Protein AF-A0A060ZE41-F1 (afdb_monomer_lite)

Sequence (266 aa):
MVSPLKRKMNIYQLGGGNVTTILSLLSDQKNERCGKKLEEIIAMYPENPQRNDLDQTELINFIFSQIALACVLPGSSKLVALTKLQDLSMRFYREGSRSASAFFLLSILFWPEDPNDNRWKEASSAKYEKVLISAIDDLQRLCMLKTKPRKGRIVTHFFFGKARGLYKIVHRSAIEKHIKGTLTERRLKWRGGEVWTTPEVVRMLKRVEGWTENGQLFVRGTTKGSKIRVIPLYSPSLPNANENVTFYLGFSFDGVVAFDIQVLEE

Secondary structure (DSSP, 8-state):
---HHHHHHHHHHTT-SSHHHHHHHTTSS-HHHHHHHHHHHHHTS-SS--TTTS-HHHHHHHHHHHHHHHHH-TT-TTPPPHHHHHHHHHHHHHTT---HHHHHHHHHHSS-S-TT-TTS-HHHHHHHHHHHHHHHHHHHHHHHT-SS--SS---EEEEEBSSSGGGGEEEHHHHHTT--S-HHHHHHHHHHTHHHH-HHHHHHBPEEEEEEETTEEEEE-SSTT-EEEEEESSGGGS-SS--EEEEEEEEETTEEEEEEEEE---

pLDDT: mean 87.88, std 11.3, range [45.44, 97.81]

Foldseek 3Di:
DQDPVSLLVVLVVLQLNALVSLLVLLLDPPLVVSLVSLLVSLVSADLQDDQPRDDPRRLLSNLSSLLSNCQRPVPDPSHDWLVSNQVNLVCCVVVVPLDLSSLLSLQVSLPDLDLPPPVCPQVVQVVSLVSNQVSQVSLQVVQVPPPDNPPDAFDFQWWQWNDDTSLRTHGPSVLLVQQDDDPVNSVVCVVVVVSVVRPVSVNTFDKAKWWDDPLWIWGDGNHPPDTHTAAESDSVPHDPDTFIWIFIWTGGSNHIYTHPIDGDDD

Organism: Oncorhynchus mykiss (NCBI:txid8022)

Radius of gyration: 18.66 Å; chains: 1; bounding box: 48×42×55 Å

Structure (mmCIF, N/CA/C/O backbone):
data_AF-A0A060ZE41-F1
#
_entry.id   AF-A0A060ZE41-F1
#
loop_
_atom_site.group_PDB
_atom_site.id
_atom_site.type_symbol
_atom_site.label_atom_id
_atom_site.label_alt_id
_atom_site.label_comp_id
_atom_site.label_asym_id
_atom_site.label_entity_id
_atom_site.label_seq_id
_atom_site.pdbx_PDB_ins_code
_atom_site.Cartn_x
_atom_site.Cartn_y
_atom_site.Cartn_z
_atom_site.occupancy
_atom_site.B_iso_or_equiv
_atom_site.auth_seq_id
_atom_site.auth_comp_id
_atom_site.auth_asym_id
_atom_site.auth_atom_id
_atom_site.pdbx_PDB_model_num
ATOM 1 N N . MET A 1 1 ? 19.637 -5.095 -29.449 1.00 54.22 1 MET A N 1
ATOM 2 C CA . MET A 1 1 ? 19.338 -4.516 -28.119 1.00 54.22 1 MET A CA 1
ATOM 3 C C . MET A 1 1 ? 18.799 -3.104 -28.305 1.00 54.22 1 MET A C 1
ATOM 5 O O . MET A 1 1 ? 19.352 -2.361 -29.105 1.00 54.22 1 MET A O 1
ATOM 9 N N . VAL A 1 2 ? 17.700 -2.745 -27.638 1.00 66.06 2 VAL A N 1
ATOM 10 C CA . VAL A 1 2 ? 17.160 -1.372 -27.649 1.00 66.06 2 VAL A CA 1
ATOM 11 C C . VAL A 1 2 ? 18.056 -0.494 -26.765 1.00 66.06 2 VAL A C 1
ATOM 13 O O . VAL A 1 2 ? 18.434 -0.928 -25.681 1.00 66.06 2 VAL A O 1
ATOM 16 N N . SER A 1 3 ? 18.421 0.715 -27.207 1.00 82.94 3 SER A N 1
ATOM 17 C CA . SER A 1 3 ? 19.245 1.617 -26.385 1.00 82.94 3 SER A CA 1
ATOM 18 C C . SER A 1 3 ? 18.518 2.009 -25.084 1.00 82.94 3 SER A C 1
ATOM 20 O O . SER A 1 3 ? 17.286 2.102 -25.091 1.00 82.94 3 SER A O 1
ATOM 22 N N . PRO A 1 4 ? 19.229 2.296 -23.973 1.00 81.75 4 PRO A N 1
ATOM 23 C CA . PRO A 1 4 ? 18.596 2.687 -22.707 1.00 81.75 4 PRO A CA 1
ATOM 24 C C . PRO A 1 4 ? 17.631 3.875 -22.837 1.00 81.75 4 PRO A C 1
ATOM 26 O O . PRO A 1 4 ? 16.568 3.889 -22.221 1.00 81.75 4 PRO A O 1
ATOM 29 N N . LEU A 1 5 ? 17.959 4.846 -23.696 1.00 84.06 5 LEU A N 1
ATOM 30 C CA . LEU A 1 5 ? 17.091 5.989 -23.989 1.00 84.06 5 LEU A CA 1
ATOM 31 C C . LEU A 1 5 ? 15.815 5.571 -24.724 1.00 84.06 5 LEU A C 1
ATOM 33 O O . LEU A 1 5 ? 14.721 5.962 -24.324 1.00 84.06 5 LEU A O 1
ATOM 37 N N . LYS A 1 6 ? 15.933 4.725 -25.755 1.00 87.00 6 LYS A N 1
ATOM 38 C CA . LYS A 1 6 ? 14.776 4.229 -26.509 1.00 87.00 6 LYS A CA 1
ATOM 39 C C . LYS A 1 6 ? 13.872 3.351 -25.634 1.00 87.00 6 LYS A C 1
ATOM 41 O O . LYS A 1 6 ? 12.654 3.461 -25.725 1.00 87.00 6 LYS A O 1
ATOM 46 N N . ARG A 1 7 ? 14.451 2.562 -24.719 1.00 88.62 7 ARG A N 1
ATOM 47 C CA . ARG A 1 7 ? 13.712 1.829 -23.677 1.00 88.62 7 ARG A CA 1
ATOM 48 C C . ARG A 1 7 ? 12.897 2.787 -22.810 1.00 88.62 7 ARG A C 1
ATOM 50 O O . ARG A 1 7 ? 11.690 2.609 -22.688 1.00 88.62 7 ARG A O 1
ATOM 57 N N . LYS A 1 8 ? 13.545 3.811 -22.240 1.00 88.12 8 LYS A N 1
ATOM 58 C CA . LYS A 1 8 ? 12.868 4.817 -21.407 1.00 88.12 8 LYS A CA 1
ATOM 59 C C . LYS A 1 8 ? 11.717 5.465 -22.175 1.00 88.12 8 LYS A C 1
ATOM 61 O O . LYS A 1 8 ? 10.598 5.463 -21.679 1.00 88.12 8 LYS A O 1
ATOM 66 N N . MET A 1 9 ? 11.949 5.941 -23.399 1.00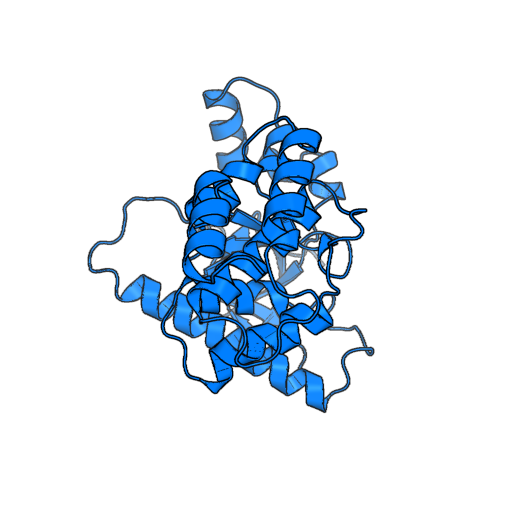 90.62 9 MET A N 1
ATOM 67 C CA . MET A 1 9 ? 10.906 6.569 -24.223 1.00 90.62 9 MET A CA 1
ATOM 68 C C . MET A 1 9 ? 9.687 5.662 -24.438 1.00 90.62 9 MET A C 1
ATOM 70 O O . MET A 1 9 ? 8.560 6.117 -24.252 1.00 90.62 9 MET A O 1
ATOM 74 N N . ASN A 1 10 ? 9.900 4.385 -24.757 1.00 92.19 10 ASN A N 1
ATOM 75 C CA . ASN A 1 10 ? 8.805 3.430 -24.934 1.00 92.19 10 ASN A CA 1
ATOM 76 C C . ASN A 1 10 ? 8.012 3.220 -23.630 1.00 92.19 10 ASN A C 1
ATOM 78 O O . ASN A 1 10 ? 6.782 3.239 -23.643 1.00 92.19 10 ASN A O 1
ATOM 82 N N . ILE A 1 11 ? 8.701 3.101 -22.489 1.00 92.56 11 ILE A N 1
ATOM 83 C CA . ILE A 1 11 ? 8.062 3.007 -21.166 1.00 92.56 11 ILE A CA 1
ATOM 84 C C . ILE A 1 11 ? 7.213 4.258 -20.882 1.00 92.56 11 ILE A C 1
ATOM 86 O O . ILE A 1 11 ? 6.077 4.144 -20.418 1.00 92.56 11 ILE A O 1
ATOM 90 N N . TYR A 1 12 ? 7.725 5.454 -21.194 1.00 92.19 12 TYR A N 1
ATOM 91 C CA . TYR A 1 12 ? 6.974 6.706 -21.053 1.00 92.19 12 TYR A CA 1
ATOM 92 C C . TYR A 1 12 ? 5.702 6.716 -21.910 1.00 92.19 12 TYR A C 1
ATOM 94 O O . TYR A 1 12 ? 4.643 7.081 -21.401 1.00 92.19 12 TYR A O 1
ATOM 102 N N . GLN A 1 13 ? 5.780 6.277 -23.170 1.00 92.00 13 GLN A N 1
ATOM 103 C CA . GLN A 1 13 ? 4.631 6.226 -24.085 1.00 92.00 13 GLN A CA 1
ATOM 104 C C . GLN A 1 13 ? 3.510 5.303 -23.589 1.00 92.00 13 GLN A C 1
ATOM 106 O O . GLN A 1 13 ? 2.333 5.591 -23.800 1.00 92.00 13 GLN A O 1
ATOM 111 N N . LEU A 1 14 ? 3.860 4.223 -22.886 1.00 92.75 14 LEU A N 1
ATOM 112 C CA . LEU A 1 14 ? 2.889 3.294 -22.303 1.00 92.75 14 LEU A CA 1
ATOM 113 C C . LEU A 1 14 ? 2.326 3.752 -20.945 1.00 92.75 14 LEU A C 1
ATOM 115 O O . LEU A 1 14 ? 1.412 3.119 -20.419 1.00 92.75 14 LEU A O 1
ATOM 119 N N . GLY A 1 15 ? 2.828 4.858 -20.385 1.00 91.38 15 GLY A N 1
ATOM 120 C CA . GLY A 1 15 ? 2.422 5.369 -19.071 1.00 91.38 15 GLY A CA 1
ATOM 121 C C . GLY A 1 15 ? 3.244 4.828 -17.896 1.00 91.38 15 GLY A C 1
ATOM 122 O O . GLY A 1 15 ? 2.909 5.104 -16.748 1.00 91.38 15 GLY A O 1
ATOM 123 N N . GLY A 1 16 ? 4.344 4.115 -18.150 1.00 92.56 16 GLY A N 1
ATOM 124 C CA . GLY A 1 16 ? 5.262 3.597 -17.126 1.00 92.56 16 GLY A CA 1
ATOM 125 C C . GLY A 1 16 ? 6.350 4.582 -16.676 1.00 92.56 16 GLY A C 1
ATOM 126 O O . GLY A 1 16 ? 7.214 4.238 -15.875 1.00 92.56 16 GLY A O 1
ATOM 127 N N . GLY A 1 17 ? 6.357 5.803 -17.218 1.00 90.38 17 GLY A N 1
ATOM 128 C CA . GLY A 1 17 ? 7.451 6.761 -17.028 1.00 90.38 17 GLY A CA 1
ATOM 129 C C . GLY A 1 17 ? 7.516 7.425 -15.649 1.00 90.38 17 GLY A C 1
ATOM 130 O O . GLY A 1 17 ? 8.557 7.964 -15.273 1.00 90.38 17 GLY A O 1
ATOM 131 N N . ASN A 1 18 ? 6.426 7.413 -14.881 1.00 93.81 18 ASN A N 1
ATOM 132 C CA . ASN A 1 18 ? 6.402 7.889 -13.501 1.00 93.81 18 ASN A CA 1
ATOM 133 C C . ASN A 1 18 ? 5.262 7.240 -12.708 1.00 93.81 18 ASN A C 1
ATOM 135 O O . ASN A 1 18 ? 4.323 6.677 -13.270 1.00 93.81 18 ASN A O 1
ATOM 139 N N . VAL A 1 19 ? 5.323 7.371 -11.384 1.00 93.38 19 VAL A N 1
ATOM 140 C CA . VAL A 1 19 ? 4.357 6.751 -10.470 1.00 93.38 19 VAL A CA 1
ATOM 141 C C . VAL A 1 19 ? 2.922 7.216 -10.725 1.00 93.38 19 VAL A C 1
ATOM 143 O O . VAL A 1 19 ? 2.012 6.395 -10.745 1.00 93.38 19 VAL A O 1
ATOM 146 N N . THR A 1 20 ? 2.700 8.507 -10.978 1.00 92.38 20 THR A N 1
ATOM 147 C CA . THR A 1 20 ? 1.353 9.047 -11.222 1.00 92.38 20 THR A CA 1
ATOM 148 C C . THR A 1 20 ? 0.707 8.417 -12.453 1.00 92.38 20 THR A C 1
ATOM 150 O O . THR A 1 20 ? -0.466 8.048 -12.405 1.00 92.38 20 THR A O 1
ATOM 153 N N . THR A 1 21 ? 1.457 8.266 -13.547 1.00 93.94 21 THR A N 1
ATOM 154 C CA . THR A 1 21 ? 0.945 7.645 -14.776 1.00 93.94 21 THR A CA 1
ATOM 155 C C . THR A 1 21 ? 0.782 6.136 -14.633 1.00 93.94 21 THR A C 1
ATOM 157 O O . THR A 1 21 ? -0.170 5.588 -15.174 1.00 93.94 21 THR A O 1
ATOM 160 N N . ILE A 1 22 ? 1.629 5.464 -13.847 1.00 95.25 22 ILE A N 1
ATOM 161 C CA . ILE A 1 22 ? 1.443 4.037 -13.540 1.00 95.25 22 ILE A CA 1
ATOM 162 C C . ILE A 1 22 ? 0.145 3.832 -12.750 1.00 95.25 22 ILE A C 1
ATOM 164 O O . ILE A 1 22 ? -0.672 2.984 -13.099 1.00 95.25 22 ILE A O 1
ATOM 168 N N . LEU A 1 23 ? -0.085 4.633 -11.706 1.00 92.31 23 LEU A N 1
ATOM 169 C CA . LEU A 1 23 ? -1.294 4.531 -10.884 1.00 92.31 23 LEU A CA 1
ATOM 170 C C . LEU A 1 23 ? -2.561 4.944 -11.649 1.00 92.31 23 LEU A C 1
ATOM 172 O O . LEU A 1 23 ? -3.640 4.420 -11.368 1.00 92.31 23 LEU A O 1
ATOM 176 N N . SER A 1 24 ? -2.464 5.832 -12.645 1.00 90.62 24 SER A N 1
ATOM 177 C CA . SER A 1 24 ? -3.624 6.181 -13.474 1.00 90.62 24 SER A CA 1
ATOM 178 C C . SER A 1 24 ? -4.098 5.009 -14.342 1.00 90.62 24 SER A C 1
ATOM 180 O O . SER A 1 24 ? -5.303 4.894 -14.574 1.00 90.62 24 SER A O 1
ATOM 182 N N . LEU A 1 25 ? -3.210 4.074 -14.719 1.00 91.50 25 LEU A N 1
ATOM 183 C CA . LEU A 1 25 ? -3.592 2.830 -15.406 1.00 91.50 25 LEU A CA 1
ATOM 184 C C . LEU A 1 25 ? -4.537 1.963 -14.556 1.00 91.50 25 LEU A C 1
ATOM 186 O O . LEU A 1 25 ? -5.374 1.252 -15.105 1.00 91.50 25 LEU A O 1
ATOM 190 N N . LEU A 1 26 ? -4.458 2.052 -13.223 1.00 87.75 26 LEU A N 1
ATOM 191 C CA . LEU A 1 26 ? -5.337 1.319 -12.299 1.00 87.75 26 LEU A CA 1
ATOM 192 C C . LEU A 1 26 ? -6.737 1.929 -12.166 1.00 87.75 26 LEU A C 1
ATOM 194 O O . LEU A 1 26 ? -7.636 1.307 -11.594 1.00 87.75 26 LEU A O 1
ATOM 198 N N . SER A 1 27 ? -6.916 3.162 -12.639 1.00 78.56 27 SER A N 1
ATOM 199 C CA . SER A 1 27 ? -8.206 3.860 -12.594 1.00 78.56 27 SER A CA 1
ATOM 200 C C . SER A 1 27 ? -9.097 3.533 -13.797 1.00 78.56 27 SER A C 1
ATOM 202 O O . SER A 1 27 ? -10.296 3.805 -13.755 1.00 78.56 27 SER A O 1
ATOM 204 N N . ASP A 1 28 ? -8.543 2.938 -14.858 1.00 70.50 28 ASP A N 1
ATOM 205 C CA . ASP A 1 28 ? -9.318 2.469 -16.010 1.00 70.50 28 ASP A CA 1
ATOM 206 C C . ASP A 1 28 ? -10.164 1.244 -15.605 1.00 70.50 28 ASP A C 1
ATOM 208 O O . ASP A 1 28 ? -9.722 0.357 -14.871 1.00 70.50 28 ASP A O 1
ATOM 212 N N . GLN A 1 29 ? -11.412 1.187 -16.071 1.00 68.44 29 GLN A N 1
ATOM 213 C CA . GLN A 1 29 ? -12.310 0.065 -15.791 1.00 68.44 29 GLN A CA 1
ATOM 214 C C . GLN A 1 29 ? -11.949 -1.197 -16.594 1.00 68.44 29 GLN A C 1
ATOM 216 O O . GLN A 1 29 ? -12.431 -2.284 -16.272 1.00 68.44 29 GLN A O 1
ATOM 221 N N . LYS A 1 30 ? -11.080 -1.087 -17.610 1.00 83.38 30 LYS A N 1
ATOM 222 C CA . LYS A 1 30 ? -10.675 -2.195 -18.488 1.00 83.38 30 LYS A CA 1
ATOM 223 C C . LYS A 1 30 ? -9.407 -2.899 -17.990 1.00 83.38 30 LYS A C 1
ATOM 225 O O . LYS A 1 30 ? -8.336 -2.747 -18.577 1.00 83.38 30 LYS A O 1
ATOM 230 N N . ASN A 1 31 ? -9.551 -3.723 -16.946 1.00 84.19 31 ASN A N 1
ATOM 231 C CA . ASN A 1 31 ? -8.441 -4.457 -16.317 1.00 84.19 31 ASN A CA 1
ATOM 232 C C . ASN A 1 31 ? -7.558 -5.224 -17.320 1.00 84.19 31 ASN A C 1
ATOM 234 O O . ASN A 1 31 ? -6.340 -5.161 -17.208 1.00 84.19 31 ASN A O 1
ATOM 238 N N . GLU A 1 32 ? -8.141 -5.901 -18.316 1.00 86.62 32 GLU A N 1
ATOM 239 C CA . GLU A 1 32 ? -7.376 -6.689 -19.298 1.00 86.62 32 GLU A CA 1
ATOM 240 C C . GLU A 1 32 ? -6.439 -5.814 -20.147 1.00 86.62 32 GLU A C 1
ATOM 242 O O . GLU A 1 32 ? -5.264 -6.130 -20.327 1.00 86.62 32 GLU A O 1
ATOM 247 N N . ARG A 1 33 ? -6.937 -4.670 -20.634 1.00 89.62 33 ARG A N 1
ATOM 248 C CA . ARG A 1 33 ? -6.139 -3.726 -21.429 1.00 89.62 33 ARG A CA 1
ATOM 249 C C . ARG A 1 33 ? -4.998 -3.143 -20.599 1.00 89.62 33 ARG A C 1
ATOM 251 O O . ARG A 1 33 ? -3.887 -3.002 -21.104 1.00 89.62 33 ARG A O 1
ATOM 258 N N . CYS A 1 34 ? -5.276 -2.793 -19.346 1.00 90.75 34 CYS A N 1
ATOM 259 C CA . CYS A 1 34 ? -4.263 -2.281 -18.428 1.00 90.75 34 CYS A CA 1
ATOM 260 C C . CYS A 1 34 ? -3.224 -3.344 -18.081 1.00 90.75 34 CYS A C 1
ATOM 262 O O . CYS A 1 34 ? -2.039 -3.031 -18.075 1.00 90.75 34 CYS A O 1
ATOM 264 N N . GLY A 1 35 ? -3.658 -4.590 -17.870 1.00 94.12 35 GLY A N 1
ATOM 265 C CA . GLY A 1 35 ? -2.783 -5.740 -17.665 1.00 94.12 35 GLY A CA 1
ATOM 266 C C . GLY A 1 35 ? -1.788 -5.901 -18.811 1.00 94.12 35 GLY A C 1
ATOM 267 O O . GLY A 1 35 ? -0.589 -5.842 -18.564 1.00 94.12 35 GLY A O 1
ATOM 268 N N . LYS A 1 36 ? -2.266 -5.962 -20.063 1.00 94.12 36 LYS A N 1
ATOM 269 C CA . LYS A 1 36 ? -1.399 -6.072 -21.255 1.00 94.12 36 LYS A CA 1
ATOM 270 C C . LYS A 1 36 ? -0.380 -4.932 -21.347 1.00 94.12 36 LYS A C 1
ATOM 272 O O . LYS A 1 36 ? 0.805 -5.174 -21.543 1.00 94.12 36 LYS A O 1
ATOM 277 N N . LYS A 1 37 ? -0.812 -3.685 -21.120 1.00 94.81 37 LYS A N 1
ATOM 278 C CA . LYS A 1 37 ? 0.102 -2.527 -21.096 1.00 94.81 37 LYS A CA 1
ATOM 279 C C . LYS A 1 37 ? 1.168 -2.636 -20.004 1.00 94.81 37 LYS A C 1
ATOM 281 O O . LYS A 1 37 ? 2.321 -2.293 -20.241 1.00 94.81 37 LYS A O 1
ATOM 286 N N . LEU A 1 38 ? 0.790 -3.076 -18.806 1.00 96.50 38 LEU A N 1
ATOM 287 C CA . LEU A 1 38 ? 1.724 -3.251 -17.694 1.00 96.50 38 LEU A CA 1
ATOM 288 C C . LEU A 1 38 ? 2.705 -4.399 -17.961 1.00 96.50 38 LEU A C 1
ATOM 290 O O . LEU A 1 38 ? 3.886 -4.256 -17.657 1.00 96.50 38 LEU A O 1
ATOM 294 N N . GLU A 1 39 ? 2.255 -5.491 -18.581 1.00 96.69 39 GLU A N 1
ATOM 295 C CA . GLU A 1 39 ? 3.129 -6.572 -19.050 1.00 96.69 39 GLU A CA 1
ATOM 296 C C . GLU A 1 39 ? 4.139 -6.076 -20.091 1.00 96.69 39 GLU A C 1
ATOM 298 O O . GLU A 1 39 ? 5.323 -6.393 -19.977 1.00 96.69 39 GLU A O 1
ATOM 303 N N . GLU A 1 40 ? 3.706 -5.259 -21.059 1.00 96.06 40 GLU A N 1
ATOM 304 C CA . GLU A 1 40 ? 4.591 -4.624 -22.046 1.00 96.06 40 GLU A CA 1
ATOM 305 C C . GLU A 1 40 ? 5.626 -3.711 -21.377 1.00 96.06 40 GLU A C 1
ATOM 307 O O . GLU A 1 40 ? 6.812 -3.808 -21.686 1.00 96.06 40 GLU A O 1
ATOM 312 N N . ILE A 1 41 ? 5.208 -2.865 -20.427 1.00 95.56 41 ILE A N 1
ATOM 313 C CA . ILE A 1 41 ? 6.118 -2.011 -19.647 1.00 95.56 41 ILE A CA 1
ATOM 314 C C . ILE A 1 41 ? 7.148 -2.870 -18.908 1.00 95.56 41 ILE A C 1
ATOM 316 O O . ILE A 1 41 ? 8.346 -2.614 -19.004 1.00 95.56 41 ILE A O 1
ATOM 320 N N . ILE A 1 42 ? 6.696 -3.896 -18.182 1.00 95.50 42 ILE A N 1
ATOM 321 C CA . ILE A 1 42 ? 7.558 -4.777 -17.386 1.00 95.50 42 ILE A CA 1
ATOM 322 C C . ILE A 1 42 ? 8.544 -5.536 -18.276 1.00 95.50 42 ILE A C 1
ATOM 324 O O . ILE A 1 42 ? 9.714 -5.643 -17.918 1.00 95.50 42 ILE A O 1
ATOM 328 N N . ALA A 1 43 ? 8.111 -6.006 -19.448 1.00 94.25 43 ALA A N 1
ATOM 329 C CA . ALA A 1 43 ? 8.961 -6.722 -20.397 1.00 94.25 43 ALA A CA 1
ATOM 330 C C . ALA A 1 43 ? 10.101 -5.865 -20.977 1.00 94.25 43 ALA A C 1
ATOM 332 O O . ALA A 1 43 ? 11.053 -6.413 -21.528 1.00 94.25 43 ALA A O 1
ATOM 333 N N . MET A 1 44 ? 10.028 -4.534 -20.862 1.00 92.69 44 MET A N 1
ATOM 334 C CA . MET A 1 44 ? 11.117 -3.640 -21.269 1.00 92.69 44 MET A CA 1
ATOM 335 C C . MET A 1 44 ? 12.232 -3.537 -20.222 1.00 92.69 44 MET A C 1
ATOM 337 O O . MET A 1 44 ? 13.336 -3.102 -20.558 1.00 92.69 44 MET A O 1
ATOM 341 N N . TYR A 1 45 ? 11.971 -3.916 -18.970 1.00 91.50 45 TYR A N 1
ATOM 342 C CA . TYR A 1 45 ? 12.992 -3.992 -17.927 1.00 91.50 45 TYR A CA 1
ATOM 343 C C . TYR A 1 45 ? 13.789 -5.304 -18.033 1.00 91.50 45 TYR A C 1
ATOM 345 O O . TYR A 1 45 ? 13.295 -6.282 -18.594 1.00 91.50 45 TYR A O 1
ATOM 353 N N . PRO A 1 46 ? 15.024 -5.361 -17.498 1.00 87.38 46 PRO A N 1
ATOM 354 C CA . PRO A 1 46 ? 15.766 -6.617 -17.399 1.00 87.38 46 PRO A CA 1
ATOM 355 C C . PRO A 1 46 ? 14.964 -7.665 -16.613 1.00 87.38 46 PRO A C 1
ATOM 357 O O . PRO A 1 46 ? 14.364 -7.331 -15.595 1.00 87.38 46 PRO A O 1
ATOM 360 N N . GLU A 1 47 ? 14.976 -8.932 -17.040 1.00 77.12 47 GLU A N 1
ATOM 361 C CA . GLU A 1 47 ? 14.199 -10.015 -16.397 1.00 77.12 47 GLU A CA 1
ATOM 362 C C . GLU A 1 47 ? 14.613 -10.257 -14.931 1.00 77.12 47 GLU A C 1
ATOM 364 O O . GLU A 1 47 ? 13.804 -10.570 -14.048 1.00 77.12 47 GLU A O 1
ATOM 369 N N . ASN A 1 48 ? 15.899 -10.056 -14.650 1.00 75.06 48 ASN A N 1
ATOM 370 C CA . ASN A 1 48 ? 16.495 -10.158 -13.326 1.00 75.06 48 ASN A CA 1
ATOM 371 C C . ASN A 1 48 ? 17.318 -8.901 -13.052 1.00 75.06 48 ASN A C 1
ATOM 373 O O . ASN A 1 48 ? 18.545 -8.982 -13.111 1.00 75.06 48 ASN A O 1
ATOM 377 N N . PRO A 1 49 ? 16.664 -7.752 -12.782 1.00 76.50 49 PRO A N 1
ATOM 378 C CA . PRO A 1 49 ? 17.382 -6.505 -12.594 1.00 76.50 49 PRO A CA 1
ATOM 379 C C . PRO A 1 49 ? 18.299 -6.660 -11.383 1.00 76.50 49 PRO A C 1
ATOM 381 O O . PRO A 1 49 ? 17.842 -6.897 -10.266 1.00 76.50 49 PRO A O 1
ATOM 384 N N . GLN A 1 50 ? 19.601 -6.588 -11.620 1.00 74.81 50 GLN A N 1
ATOM 385 C CA . GLN A 1 50 ? 20.619 -6.558 -10.587 1.00 74.81 50 GLN A CA 1
ATOM 386 C C . GLN A 1 50 ? 20.755 -5.145 -10.028 1.00 74.81 50 GLN A C 1
ATOM 388 O O . GLN A 1 50 ? 20.189 -4.171 -10.531 1.00 74.81 50 GLN A O 1
ATOM 393 N N . ARG A 1 51 ? 21.547 -5.028 -8.961 1.00 61.75 51 ARG A N 1
ATOM 394 C CA . ARG A 1 51 ? 21.695 -3.796 -8.181 1.00 61.75 51 ARG A CA 1
ATOM 395 C C . ARG A 1 51 ? 22.025 -2.556 -9.026 1.00 61.75 51 ARG A C 1
ATOM 397 O O . ARG A 1 51 ? 21.559 -1.481 -8.666 1.00 61.75 51 ARG A O 1
ATOM 404 N N . ASN A 1 52 ? 22.767 -2.702 -10.126 1.00 68.81 52 ASN A N 1
ATOM 405 C CA . ASN A 1 52 ? 23.253 -1.589 -10.952 1.00 68.81 52 ASN A CA 1
ATOM 406 C C . ASN A 1 52 ? 22.510 -1.424 -12.288 1.00 68.81 52 ASN A C 1
ATOM 408 O O . ASN A 1 52 ? 22.839 -0.518 -13.049 1.00 68.81 52 ASN A O 1
ATOM 412 N N . ASP A 1 53 ? 21.510 -2.258 -12.572 1.00 77.69 53 ASP A N 1
ATOM 413 C CA . ASP A 1 53 ? 20.883 -2.297 -13.901 1.00 77.69 53 ASP A CA 1
ATOM 414 C C . ASP A 1 53 ? 19.885 -1.157 -14.129 1.00 77.69 53 ASP A C 1
ATOM 416 O O . ASP A 1 53 ? 19.566 -0.817 -15.272 1.00 77.69 53 ASP A O 1
ATOM 420 N N . LEU A 1 54 ? 19.368 -0.596 -13.033 1.00 86.06 54 LEU A N 1
ATOM 421 C CA . LEU A 1 54 ? 18.342 0.437 -13.018 1.00 86.06 54 LEU A CA 1
ATOM 422 C C . LEU A 1 54 ? 18.784 1.603 -12.140 1.00 86.06 54 LEU A C 1
ATOM 424 O O . LEU A 1 54 ? 19.300 1.412 -11.029 1.00 86.06 54 LEU A O 1
ATOM 428 N N . ASP A 1 55 ? 18.536 2.823 -12.612 1.00 89.81 55 ASP A N 1
ATOM 429 C CA . ASP A 1 55 ? 18.589 3.983 -11.730 1.00 89.81 55 ASP A CA 1
ATOM 430 C C . ASP A 1 55 ? 17.449 3.932 -10.689 1.00 89.81 55 ASP A C 1
ATOM 432 O O . ASP A 1 55 ? 16.519 3.122 -10.770 1.00 89.81 55 ASP A O 1
ATOM 436 N N . GLN A 1 56 ? 17.524 4.778 -9.660 1.00 91.56 56 GLN A N 1
ATOM 437 C CA . GLN A 1 56 ? 16.550 4.751 -8.565 1.00 91.56 56 GLN A CA 1
ATOM 438 C C . GLN A 1 56 ? 15.111 4.994 -9.052 1.00 91.56 56 GLN A C 1
ATOM 440 O O . GLN A 1 56 ? 14.180 4.381 -8.534 1.00 91.56 56 GLN A O 1
ATOM 445 N N . THR A 1 57 ? 14.925 5.863 -10.048 1.00 92.88 57 THR A N 1
ATOM 446 C CA . THR A 1 57 ? 13.605 6.201 -10.597 1.00 92.88 57 THR A CA 1
ATOM 447 C C . THR A 1 57 ? 13.060 5.050 -11.431 1.00 92.88 57 THR A C 1
ATOM 449 O O . THR A 1 57 ? 11.898 4.676 -11.282 1.00 92.88 57 THR A O 1
ATOM 452 N N . GLU A 1 58 ? 13.902 4.444 -12.268 1.00 93.50 58 GLU A N 1
ATOM 453 C CA . GLU A 1 58 ? 13.560 3.246 -13.031 1.00 93.50 58 GLU A CA 1
ATOM 454 C C . GLU A 1 58 ? 13.142 2.099 -12.111 1.00 93.50 58 GLU A C 1
ATOM 456 O O . GLU A 1 58 ? 12.137 1.445 -12.387 1.00 93.50 58 GLU A O 1
ATOM 461 N N . LEU A 1 59 ? 13.860 1.891 -11.002 1.00 94.69 59 LEU A N 1
ATOM 462 C CA . LEU A 1 59 ? 13.527 0.858 -10.026 1.00 94.69 59 LEU A CA 1
ATOM 463 C C . LEU A 1 59 ? 12.195 1.140 -9.316 1.00 94.69 59 LEU A C 1
ATOM 465 O O . LEU A 1 59 ? 11.379 0.232 -9.165 1.00 94.69 59 LEU A O 1
ATOM 469 N N . ILE A 1 60 ? 11.947 2.390 -8.912 1.00 96.19 60 ILE A N 1
ATOM 470 C CA . ILE A 1 60 ? 10.657 2.808 -8.342 1.00 96.19 60 ILE A CA 1
ATOM 471 C C . ILE A 1 60 ? 9.525 2.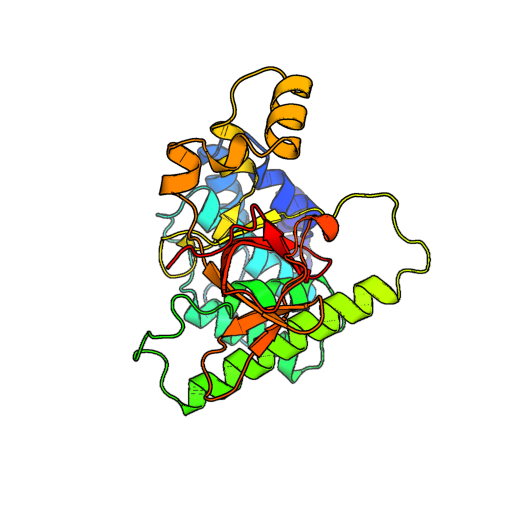498 -9.330 1.00 96.19 60 ILE A C 1
ATOM 473 O O . ILE A 1 60 ? 8.554 1.835 -8.965 1.00 96.19 60 ILE A O 1
ATOM 477 N N . ASN A 1 61 ? 9.661 2.931 -10.584 1.00 96.50 61 ASN A N 1
ATOM 478 C CA . ASN A 1 61 ? 8.646 2.730 -11.618 1.00 96.50 61 ASN A CA 1
ATOM 479 C C . ASN A 1 61 ? 8.421 1.243 -11.930 1.00 96.50 61 ASN A C 1
ATOM 481 O O . ASN A 1 61 ? 7.278 0.816 -12.099 1.00 96.50 61 ASN A O 1
ATOM 485 N N . PHE A 1 62 ? 9.487 0.441 -11.951 1.00 96.19 62 PHE A N 1
ATOM 486 C CA . PHE A 1 62 ? 9.396 -1.007 -12.120 1.00 96.19 62 PHE A CA 1
ATOM 487 C C . PHE A 1 62 ? 8.574 -1.653 -10.998 1.00 96.19 62 PHE A C 1
ATOM 489 O O . PHE A 1 62 ? 7.617 -2.375 -11.273 1.00 96.19 62 PHE A O 1
ATOM 496 N N . ILE A 1 63 ? 8.893 -1.353 -9.734 1.00 97.00 63 ILE A N 1
ATOM 497 C CA . ILE A 1 63 ? 8.185 -1.924 -8.579 1.00 97.00 63 ILE A CA 1
ATOM 498 C C . ILE A 1 63 ? 6.722 -1.458 -8.548 1.00 97.00 63 ILE A C 1
ATOM 500 O O . ILE A 1 63 ? 5.828 -2.271 -8.316 1.00 97.00 63 ILE A O 1
ATOM 504 N N . PHE A 1 64 ? 6.440 -0.182 -8.833 1.00 97.81 64 PHE A N 1
ATOM 505 C CA . PHE A 1 64 ? 5.054 0.285 -8.946 1.00 97.81 64 PHE A CA 1
ATOM 506 C C . PHE A 1 64 ? 4.296 -0.418 -10.074 1.00 97.81 64 PHE A C 1
ATOM 508 O O . PHE A 1 64 ? 3.130 -0.753 -9.887 1.00 97.81 64 PHE A O 1
ATOM 515 N N . SER A 1 65 ? 4.944 -0.686 -11.211 1.00 97.38 65 SER A N 1
ATOM 516 C CA . SER A 1 65 ? 4.332 -1.436 -12.315 1.00 97.38 65 SER A CA 1
ATOM 517 C C . SER A 1 65 ? 4.024 -2.882 -11.914 1.00 97.38 65 SER A C 1
ATOM 519 O O . SER A 1 65 ? 2.969 -3.393 -12.271 1.00 97.38 65 SER A O 1
ATOM 521 N N . GLN A 1 66 ? 4.890 -3.518 -11.117 1.00 97.38 66 GLN A N 1
ATOM 522 C CA . GLN A 1 66 ? 4.662 -4.857 -10.556 1.00 97.38 66 GLN A CA 1
ATOM 523 C C . GLN A 1 66 ? 3.462 -4.884 -9.599 1.00 97.38 66 GLN A C 1
ATOM 525 O O . GLN A 1 66 ? 2.587 -5.738 -9.731 1.00 97.38 66 GLN A O 1
ATOM 530 N N . ILE A 1 67 ? 3.375 -3.919 -8.675 1.00 97.31 67 ILE A N 1
ATOM 531 C CA . ILE A 1 67 ? 2.219 -3.775 -7.775 1.00 97.31 67 ILE A CA 1
ATOM 532 C C . ILE A 1 67 ? 0.944 -3.517 -8.586 1.00 97.31 67 ILE A C 1
ATOM 534 O O . ILE A 1 67 ? -0.078 -4.163 -8.362 1.00 97.31 67 ILE A O 1
ATOM 538 N N . ALA A 1 68 ? 1.005 -2.605 -9.558 1.00 96.62 68 ALA A N 1
ATOM 539 C CA . ALA A 1 68 ? -0.127 -2.283 -10.413 1.00 96.62 68 ALA A CA 1
ATOM 540 C C . ALA A 1 68 ? -0.610 -3.512 -11.199 1.00 96.62 68 ALA A C 1
ATOM 542 O O . ALA A 1 68 ? -1.809 -3.793 -11.222 1.00 96.62 68 ALA A O 1
ATOM 543 N N . LEU A 1 69 ? 0.315 -4.278 -11.788 1.00 96.69 69 LEU A N 1
ATOM 544 C CA . LEU A 1 69 ? -0.005 -5.501 -12.518 1.00 96.69 69 LEU A CA 1
ATOM 545 C C . LEU A 1 69 ? -0.672 -6.526 -11.597 1.00 96.69 69 LEU A C 1
ATOM 547 O O . LEU A 1 69 ? -1.694 -7.090 -11.975 1.00 96.69 69 LEU A O 1
ATOM 551 N N . ALA A 1 70 ? -0.170 -6.703 -10.371 1.00 96.00 70 ALA A N 1
ATOM 552 C CA . ALA A 1 70 ? -0.757 -7.626 -9.400 1.00 96.00 70 ALA A CA 1
ATOM 553 C C . ALA A 1 70 ? -2.205 -7.251 -9.036 1.00 96.00 70 ALA A C 1
ATOM 555 O O . ALA A 1 70 ? -3.033 -8.137 -8.827 1.00 96.00 70 ALA A O 1
ATOM 556 N N . CYS A 1 71 ? -2.536 -5.955 -9.004 1.00 94.31 71 CYS A N 1
ATOM 557 C CA . CYS A 1 71 ? -3.896 -5.489 -8.729 1.00 94.31 71 CYS A CA 1
ATOM 558 C C . CYS A 1 71 ? -4.882 -5.723 -9.889 1.00 94.31 71 CYS A C 1
ATOM 560 O O . CYS A 1 71 ? -6.081 -5.847 -9.634 1.00 94.31 71 CYS A O 1
ATOM 562 N N . VAL A 1 72 ? -4.428 -5.738 -11.150 1.00 93.69 72 VAL A N 1
ATOM 563 C CA . VAL A 1 72 ? -5.324 -5.873 -12.323 1.00 93.69 72 VAL A CA 1
ATOM 564 C C . VAL A 1 72 ? -5.306 -7.257 -12.961 1.00 93.69 72 VAL A C 1
ATOM 566 O O . VAL A 1 72 ? -6.322 -7.668 -13.519 1.00 93.69 72 VAL A O 1
ATOM 569 N N . LEU A 1 73 ? -4.177 -7.964 -12.879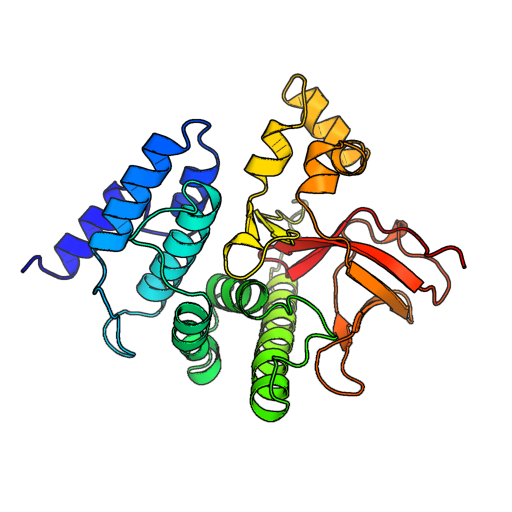 1.00 94.12 73 LEU A N 1
ATOM 570 C CA . LEU A 1 73 ? -3.933 -9.260 -13.506 1.00 94.12 73 LEU A CA 1
ATOM 571 C C . LEU A 1 73 ? -3.044 -10.143 -12.598 1.00 94.12 73 LEU A C 1
ATOM 573 O O . LEU A 1 73 ? -1.883 -10.405 -12.921 1.00 94.12 73 LEU A O 1
ATOM 577 N N . PRO A 1 74 ? -3.576 -10.636 -11.462 1.00 90.81 74 PRO A N 1
ATOM 578 C CA . PRO A 1 74 ? -2.814 -11.386 -10.459 1.00 90.81 74 PRO A CA 1
ATOM 579 C C . PRO A 1 74 ? -2.251 -12.738 -10.939 1.00 90.81 74 PRO A C 1
ATOM 581 O O . PRO A 1 74 ? -1.484 -13.360 -10.222 1.00 90.81 74 PRO A O 1
ATOM 584 N N . GLY A 1 75 ? -2.614 -13.214 -12.132 1.00 90.56 75 GLY A N 1
ATOM 585 C CA . GLY A 1 75 ? -2.096 -14.458 -12.720 1.00 90.56 75 GLY A CA 1
ATOM 586 C C . GLY A 1 75 ? -1.009 -14.261 -13.779 1.00 90.56 75 GLY A C 1
ATOM 587 O O . GLY A 1 75 ? -0.642 -15.227 -14.444 1.00 90.56 75 GLY A O 1
ATOM 588 N N . SER A 1 76 ? -0.532 -13.031 -13.996 1.00 94.69 76 SER A N 1
ATOM 589 C CA . SER A 1 76 ? 0.453 -12.763 -15.046 1.00 94.69 76 SER A CA 1
ATOM 590 C C . SER A 1 76 ? 1.790 -13.455 -14.765 1.00 94.69 76 SER A C 1
ATOM 592 O O . SER A 1 76 ? 2.358 -13.337 -13.679 1.00 94.69 76 SER A O 1
ATOM 594 N N . SER A 1 77 ? 2.351 -14.097 -15.790 1.00 93.69 77 SER A N 1
ATOM 595 C CA . SER A 1 77 ? 3.696 -14.689 -15.755 1.00 93.69 77 SER A CA 1
ATOM 596 C C . SER A 1 77 ? 4.823 -13.650 -15.674 1.00 93.69 77 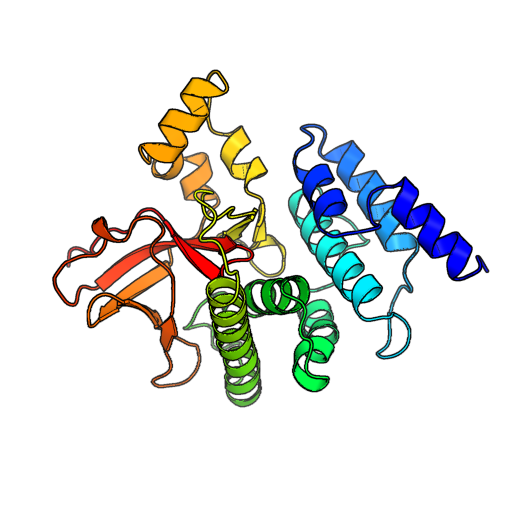SER A C 1
ATOM 598 O O . SER A 1 77 ? 5.976 -14.014 -15.452 1.00 93.69 77 SER A O 1
ATOM 600 N N . LYS A 1 78 ? 4.513 -12.355 -15.841 1.00 94.19 78 LYS A N 1
ATOM 601 C CA . LYS A 1 78 ? 5.463 -11.239 -15.687 1.00 94.19 78 LYS A CA 1
ATOM 602 C C . LYS A 1 78 ? 5.595 -10.749 -14.241 1.00 94.19 78 LYS A C 1
ATOM 604 O O . LYS A 1 78 ? 6.446 -9.895 -13.968 1.00 94.19 78 LYS A O 1
ATOM 609 N N . LEU A 1 79 ? 4.770 -11.264 -13.327 1.00 94.75 79 LEU A N 1
ATOM 610 C CA . LEU A 1 79 ? 4.846 -10.925 -11.912 1.00 94.75 79 LEU A CA 1
ATOM 611 C C . LEU A 1 79 ? 6.071 -11.543 -11.251 1.00 94.75 79 LEU A C 1
ATOM 613 O O . LEU A 1 79 ? 6.402 -12.714 -11.429 1.00 94.75 79 LEU A O 1
ATOM 617 N N . VAL A 1 80 ? 6.720 -10.734 -10.426 1.00 93.25 80 VAL A N 1
ATOM 618 C CA . VAL A 1 80 ? 7.850 -11.141 -9.602 1.00 93.25 80 VAL A CA 1
ATOM 619 C C . VAL A 1 80 ? 7.383 -11.385 -8.166 1.00 93.25 80 VAL A C 1
ATOM 621 O O . VAL A 1 80 ? 6.504 -10.693 -7.659 1.00 93.25 80 VAL A O 1
ATOM 624 N N . ALA A 1 81 ? 7.982 -12.362 -7.481 1.00 91.75 81 ALA A N 1
ATOM 625 C CA . ALA A 1 81 ? 7.670 -12.651 -6.084 1.00 91.75 81 ALA A CA 1
ATOM 626 C C . ALA A 1 81 ? 7.920 -11.441 -5.162 1.00 91.75 81 ALA A C 1
ATOM 628 O O . ALA A 1 81 ? 8.881 -10.689 -5.351 1.00 91.75 81 ALA A O 1
ATOM 629 N N . LEU A 1 82 ? 7.102 -11.309 -4.109 1.00 92.69 82 LEU A N 1
ATOM 630 C CA . LEU A 1 82 ? 7.221 -10.236 -3.112 1.00 92.69 82 LEU A CA 1
ATOM 631 C C . LEU A 1 82 ? 8.639 -10.143 -2.529 1.00 92.69 82 LEU A C 1
ATOM 633 O O . LEU A 1 82 ? 9.179 -9.046 -2.432 1.00 92.69 82 LEU A O 1
ATOM 637 N N . THR A 1 83 ? 9.258 -11.280 -2.204 1.00 90.88 83 THR A N 1
ATOM 638 C CA . THR A 1 83 ? 10.613 -11.342 -1.632 1.00 90.88 83 THR A CA 1
ATOM 639 C C . THR A 1 83 ? 11.661 -10.714 -2.546 1.00 90.88 83 THR A C 1
ATOM 641 O O . THR A 1 83 ? 12.483 -9.925 -2.093 1.00 90.88 83 THR A O 1
ATOM 644 N N . LYS A 1 84 ? 11.584 -10.959 -3.858 1.00 91.69 84 LYS A N 1
ATOM 645 C CA . LYS A 1 84 ? 12.497 -10.342 -4.830 1.00 91.69 84 LYS A CA 1
ATOM 646 C C . LYS A 1 84 ? 12.261 -8.831 -4.944 1.00 91.69 84 LYS A C 1
ATOM 648 O O . LYS A 1 84 ? 13.223 -8.079 -5.056 1.00 91.69 84 LYS A O 1
ATOM 653 N N . LEU A 1 85 ? 11.015 -8.355 -4.865 1.00 94.56 85 LEU A N 1
ATOM 654 C CA . LEU A 1 85 ? 10.739 -6.909 -4.836 1.00 94.56 85 LEU A CA 1
ATOM 655 C C . LEU A 1 85 ? 11.222 -6.251 -3.536 1.00 94.56 85 LEU A C 1
ATOM 657 O O . LEU A 1 85 ? 11.778 -5.154 -3.582 1.00 94.56 85 LEU A O 1
ATOM 661 N N . GLN A 1 86 ? 11.070 -6.929 -2.397 1.00 94.19 86 GLN A N 1
ATOM 662 C CA . GLN A 1 86 ? 11.634 -6.507 -1.114 1.00 94.19 86 GLN A CA 1
ATOM 663 C C . GLN A 1 86 ? 13.160 -6.379 -1.214 1.00 94.19 86 GLN A C 1
ATOM 665 O O . GLN A 1 86 ? 13.698 -5.309 -0.923 1.00 94.19 86 GLN A O 1
ATOM 670 N N . ASP A 1 87 ? 13.848 -7.403 -1.721 1.00 91.94 87 ASP A N 1
ATOM 671 C CA . ASP A 1 87 ? 15.306 -7.401 -1.886 1.00 91.94 87 ASP A CA 1
ATOM 672 C C . ASP A 1 87 ? 15.804 -6.268 -2.790 1.00 91.94 87 ASP A C 1
ATOM 674 O O . ASP A 1 87 ? 16.787 -5.600 -2.457 1.00 91.94 87 ASP A O 1
ATOM 678 N N . LEU A 1 88 ? 15.103 -5.991 -3.893 1.00 93.38 88 LEU A N 1
ATOM 679 C CA . LEU A 1 88 ? 15.414 -4.854 -4.760 1.00 93.38 88 LEU A CA 1
ATOM 680 C C . LEU A 1 88 ? 15.187 -3.516 -4.043 1.00 93.38 88 LEU A C 1
ATOM 682 O O . LEU A 1 88 ? 16.045 -2.631 -4.072 1.00 93.38 88 LEU A O 1
ATOM 686 N N . SER A 1 89 ? 14.049 -3.371 -3.360 1.00 94.75 89 SER A N 1
ATOM 687 C CA . SER A 1 89 ? 13.675 -2.131 -2.669 1.00 94.75 89 SER A CA 1
ATOM 688 C C . SER A 1 89 ? 14.572 -1.805 -1.470 1.00 94.75 89 SER A C 1
ATOM 690 O O . SER A 1 89 ? 14.742 -0.632 -1.142 1.00 94.75 89 SER A O 1
ATOM 692 N N . MET A 1 90 ? 15.252 -2.796 -0.873 1.00 93.38 90 MET A N 1
ATOM 693 C CA . MET A 1 90 ? 16.257 -2.572 0.178 1.00 93.38 90 MET A CA 1
ATOM 694 C C . MET A 1 90 ? 17.352 -1.587 -0.239 1.00 93.38 90 MET A C 1
ATOM 696 O O . MET A 1 90 ? 17.987 -0.977 0.624 1.00 93.38 90 MET A O 1
ATOM 700 N N . ARG A 1 91 ? 17.586 -1.420 -1.546 1.00 91.56 91 ARG A N 1
ATOM 701 C CA . ARG A 1 91 ? 18.503 -0.415 -2.081 1.00 91.56 91 ARG A CA 1
ATOM 702 C C . ARG A 1 91 ? 18.126 0.999 -1.637 1.00 91.56 91 ARG A C 1
ATOM 704 O O . ARG A 1 91 ? 19.009 1.756 -1.251 1.00 91.56 91 ARG A O 1
ATOM 711 N N . PHE A 1 92 ? 16.832 1.322 -1.603 1.00 94.00 92 PHE A N 1
ATOM 712 C CA . PHE A 1 92 ? 16.338 2.627 -1.162 1.00 94.00 92 PHE A CA 1
ATOM 713 C C . PHE A 1 92 ? 16.748 2.945 0.274 1.00 94.00 92 PHE A C 1
ATOM 715 O O . PHE A 1 92 ? 17.139 4.070 0.565 1.00 94.00 92 PHE A O 1
ATOM 722 N N . TYR A 1 93 ? 16.695 1.940 1.147 1.00 92.12 93 TYR A N 1
ATOM 723 C CA . TYR A 1 93 ? 17.098 2.076 2.540 1.00 92.12 93 TYR A CA 1
ATOM 724 C C . TYR A 1 93 ? 18.623 2.171 2.688 1.00 92.12 93 TYR A C 1
ATOM 726 O O . TYR A 1 93 ? 19.130 3.067 3.352 1.00 92.12 93 TYR A O 1
ATOM 734 N N . ARG A 1 94 ? 19.375 1.271 2.036 1.00 90.31 94 ARG A N 1
ATOM 735 C CA . ARG A 1 94 ? 20.844 1.193 2.171 1.00 90.31 94 ARG A CA 1
ATOM 736 C C . ARG A 1 94 ? 21.572 2.396 1.578 1.00 90.31 94 ARG A C 1
ATOM 738 O O . ARG A 1 94 ? 22.617 2.776 2.087 1.00 90.31 94 ARG A O 1
ATOM 745 N N . GLU A 1 95 ? 21.049 2.949 0.489 1.00 88.62 95 GLU A N 1
ATOM 746 C CA . GLU A 1 95 ? 21.660 4.074 -0.228 1.00 88.62 95 GLU A CA 1
ATOM 747 C C . GLU A 1 95 ? 21.097 5.431 0.222 1.00 88.62 95 GLU A C 1
ATOM 749 O O . GLU A 1 95 ? 21.502 6.461 -0.308 1.00 88.62 95 GLU A O 1
ATOM 754 N N . GLY A 1 96 ? 20.184 5.451 1.202 1.00 86.19 96 GLY A N 1
ATOM 755 C CA . GLY A 1 96 ? 19.633 6.686 1.759 1.00 86.19 96 GLY A CA 1
ATOM 756 C C . GLY A 1 96 ? 18.794 7.475 0.753 1.00 86.19 96 GLY A C 1
ATOM 757 O O . GLY A 1 96 ? 19.049 8.659 0.516 1.00 86.19 96 GLY A O 1
ATOM 758 N N . SER A 1 97 ? 17.797 6.825 0.141 1.00 89.50 97 SER A N 1
ATOM 759 C CA . SER A 1 97 ? 16.826 7.504 -0.722 1.00 89.50 97 SER A CA 1
ATOM 760 C C . SER A 1 97 ? 16.184 8.686 0.006 1.00 89.50 97 SER A C 1
ATOM 762 O O . SER A 1 97 ? 15.968 8.648 1.209 1.00 89.50 97 SER A O 1
ATOM 764 N N . ARG A 1 98 ? 15.846 9.739 -0.741 1.00 89.06 98 ARG A N 1
ATOM 765 C CA . ARG A 1 98 ? 15.046 10.878 -0.254 1.00 89.06 98 ARG A CA 1
ATOM 766 C C . ARG A 1 98 ? 13.692 10.969 -0.960 1.00 89.06 98 ARG A C 1
ATOM 768 O O . ARG A 1 98 ? 13.030 12.003 -0.924 1.00 89.06 98 ARG A O 1
ATOM 775 N N . SER A 1 99 ? 13.308 9.912 -1.673 1.00 92.38 99 SER A N 1
ATOM 776 C CA . SER A 1 99 ? 12.103 9.887 -2.491 1.00 92.38 99 SER A CA 1
ATOM 777 C C . SER A 1 99 ? 10.906 9.422 -1.671 1.00 92.38 99 SER A C 1
ATOM 779 O O . SER A 1 99 ? 10.891 8.298 -1.175 1.00 92.38 99 SER A O 1
ATOM 781 N N . ALA A 1 100 ? 9.845 10.233 -1.627 1.00 93.69 100 ALA A N 1
ATOM 782 C CA . ALA A 1 100 ? 8.567 9.819 -1.042 1.00 93.69 100 ALA A CA 1
ATOM 783 C C . ALA A 1 100 ? 8.028 8.530 -1.689 1.00 93.69 100 ALA A C 1
ATOM 785 O O . ALA A 1 100 ? 7.421 7.709 -1.016 1.00 93.69 100 ALA A O 1
ATOM 786 N N . SER A 1 101 ? 8.298 8.316 -2.982 1.00 95.75 101 SER A N 1
ATOM 787 C CA . SER A 1 101 ? 7.905 7.088 -3.686 1.00 95.75 101 SER A CA 1
ATOM 788 C C . SER A 1 101 ? 8.692 5.870 -3.222 1.00 95.75 101 SER A C 1
ATOM 790 O O . SER A 1 101 ? 8.127 4.787 -3.123 1.00 95.75 101 SER A O 1
ATOM 792 N N . ALA A 1 102 ? 9.973 6.038 -2.897 1.00 96.75 102 ALA A N 1
ATOM 793 C CA . ALA A 1 102 ? 10.775 4.956 -2.348 1.00 96.75 102 ALA A CA 1
ATOM 794 C C . ALA A 1 102 ? 10.289 4.571 -0.946 1.00 96.75 102 ALA A C 1
ATOM 796 O O . ALA A 1 102 ? 10.028 3.399 -0.693 1.00 96.75 102 ALA A O 1
ATOM 797 N N . PHE A 1 103 ? 10.083 5.552 -0.063 1.00 96.94 103 PHE A N 1
ATOM 798 C CA . PHE A 1 103 ? 9.561 5.294 1.280 1.00 96.94 103 PHE A CA 1
ATOM 799 C C . PHE A 1 103 ? 8.143 4.707 1.256 1.00 96.94 103 PHE A C 1
ATOM 801 O O . PHE A 1 103 ? 7.839 3.799 2.023 1.00 96.94 103 PHE A O 1
ATOM 808 N N . PHE A 1 104 ? 7.296 5.146 0.321 1.00 96.81 104 PHE A N 1
ATOM 809 C CA . PHE A 1 104 ? 5.987 4.539 0.077 1.00 96.81 104 PHE A CA 1
ATOM 810 C C . PHE A 1 104 ? 6.096 3.055 -0.292 1.00 96.81 104 PHE A C 1
ATOM 812 O O . PHE A 1 104 ? 5.373 2.222 0.245 1.00 96.81 104 PHE A O 1
ATOM 819 N N . LEU A 1 105 ? 7.003 2.704 -1.208 1.00 97.56 105 LEU A N 1
ATOM 820 C CA . LEU A 1 105 ? 7.215 1.308 -1.591 1.00 97.56 105 LEU A CA 1
ATOM 821 C C . LEU A 1 105 ? 7.729 0.472 -0.417 1.00 97.56 105 LEU A C 1
ATOM 823 O O . LEU A 1 105 ? 7.278 -0.654 -0.226 1.00 97.56 105 LEU A O 1
ATOM 827 N N . LEU A 1 106 ? 8.635 1.021 0.393 1.00 97.25 106 LEU A N 1
ATOM 828 C CA . LEU A 1 106 ? 9.109 0.339 1.594 1.00 97.25 106 LEU A CA 1
ATOM 829 C C . LEU A 1 106 ? 7.960 0.102 2.588 1.00 97.25 106 LEU A C 1
ATOM 831 O O . LEU A 1 106 ? 7.831 -1.006 3.105 1.00 97.25 106 LEU A O 1
ATOM 835 N N . SER A 1 107 ? 7.087 1.090 2.812 1.00 96.44 107 SER A N 1
ATOM 836 C CA . SER A 1 107 ? 5.994 0.948 3.780 1.00 96.44 107 SER A CA 1
ATOM 837 C C . SER A 1 107 ? 4.980 -0.130 3.389 1.00 96.44 107 SER A C 1
ATOM 839 O O . SER A 1 107 ? 4.486 -0.843 4.259 1.00 96.44 107 SER A O 1
ATOM 841 N N . ILE A 1 108 ? 4.712 -0.304 2.091 1.00 95.81 108 ILE A N 1
ATOM 842 C CA . ILE A 1 108 ? 3.758 -1.307 1.606 1.00 95.81 108 ILE A CA 1
ATOM 843 C C . ILE A 1 108 ? 4.372 -2.704 1.439 1.00 95.81 108 ILE A C 1
ATOM 845 O O . ILE A 1 108 ? 3.744 -3.701 1.798 1.00 95.81 108 ILE A O 1
ATOM 849 N N . LEU A 1 109 ? 5.601 -2.804 0.916 1.00 95.88 109 LEU A N 1
ATOM 850 C CA . LEU A 1 109 ? 6.251 -4.096 0.663 1.00 95.88 109 LEU A CA 1
ATOM 851 C C . LEU A 1 109 ? 6.651 -4.797 1.962 1.00 95.88 109 LEU A C 1
ATOM 853 O O . LEU A 1 109 ? 6.586 -6.025 2.038 1.00 95.88 109 LEU A O 1
ATOM 857 N N . PHE A 1 110 ? 7.055 -4.030 2.976 1.00 94.31 110 PHE A N 1
ATOM 858 C CA . PHE A 1 110 ? 7.520 -4.560 4.256 1.00 94.31 110 PHE A CA 1
ATOM 859 C C . PHE A 1 110 ? 6.437 -4.620 5.335 1.00 94.31 110 PHE A C 1
ATOM 861 O O . PHE A 1 110 ? 6.725 -5.073 6.439 1.00 94.31 110 PHE A O 1
ATOM 868 N N . TRP A 1 111 ? 5.191 -4.236 5.030 1.00 92.81 111 TRP A N 1
ATOM 869 C CA . TRP A 1 111 ? 4.088 -4.401 5.976 1.00 92.81 111 TRP A CA 1
ATOM 870 C C . TRP A 1 111 ? 3.866 -5.890 6.314 1.00 92.81 111 TRP A C 1
ATOM 872 O O . TRP A 1 111 ? 3.723 -6.700 5.384 1.00 92.81 111 TRP A O 1
ATOM 882 N N . PRO A 1 112 ? 3.819 -6.278 7.603 1.00 87.56 112 PRO A N 1
ATOM 883 C CA . PRO A 1 112 ? 3.682 -7.677 7.997 1.00 87.56 112 PRO A CA 1
ATOM 884 C C . PRO A 1 112 ? 2.312 -8.243 7.599 1.00 87.56 112 PRO A C 1
ATOM 886 O O . PRO A 1 112 ? 1.288 -7.571 7.700 1.00 87.56 112 PRO A O 1
ATOM 889 N N . GLU A 1 113 ? 2.284 -9.488 7.115 1.00 81.12 113 GLU A N 1
ATOM 890 C CA . GLU A 1 113 ? 1.022 -10.170 6.775 1.00 81.12 113 GLU A CA 1
ATOM 891 C C . GLU A 1 113 ? 0.245 -10.569 8.028 1.00 81.12 113 GLU A C 1
ATOM 893 O O . GLU A 1 113 ? -0.979 -10.416 8.083 1.00 81.12 113 GLU A O 1
ATOM 898 N N . ASP A 1 114 ? 0.963 -11.043 9.040 1.00 72.94 114 ASP A N 1
ATOM 899 C CA . ASP A 1 114 ? 0.442 -11.382 10.352 1.00 72.94 114 ASP A CA 1
ATOM 900 C C . ASP A 1 114 ? 1.579 -11.228 11.382 1.00 72.94 114 ASP A C 1
ATOM 902 O O . ASP A 1 114 ? 2.650 -11.809 11.182 1.00 72.94 114 ASP A O 1
ATOM 906 N N . PRO A 1 115 ? 1.392 -10.434 12.453 1.00 61.56 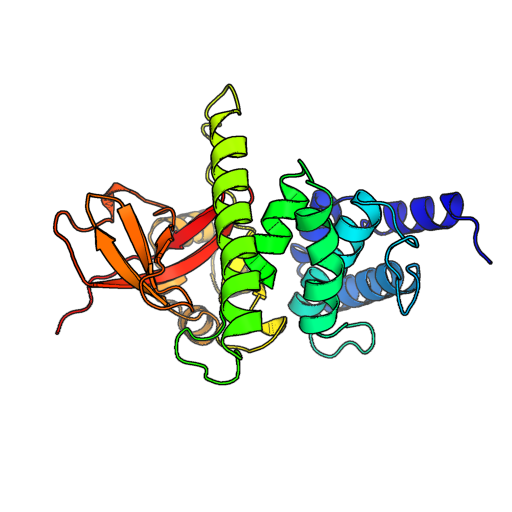115 PRO A N 1
ATOM 907 C CA . PRO A 1 115 ? 2.384 -10.287 13.519 1.00 61.56 115 PRO A CA 1
ATOM 908 C C . PRO A 1 115 ? 2.742 -11.604 14.224 1.00 61.56 115 PRO A C 1
ATOM 910 O O . PRO A 1 115 ? 3.805 -11.688 14.834 1.00 61.56 115 PRO A O 1
ATOM 913 N N . ASN A 1 116 ? 1.875 -12.618 14.138 1.00 60.34 116 ASN A N 1
ATOM 914 C CA . ASN A 1 116 ? 2.061 -13.934 14.744 1.00 60.34 116 ASN A CA 1
ATOM 915 C C . ASN A 1 116 ? 2.603 -14.985 13.754 1.00 60.34 116 ASN A C 1
ATOM 917 O O . ASN A 1 116 ? 2.755 -16.149 14.129 1.00 60.34 116 ASN A O 1
ATOM 921 N N . ASP A 1 117 ? 2.890 -14.619 12.495 1.00 59.59 117 ASP A N 1
ATOM 922 C CA . ASP A 1 117 ? 3.448 -15.559 11.516 1.00 59.59 117 ASP A CA 1
ATOM 923 C C . ASP A 1 117 ? 4.917 -15.877 11.839 1.00 59.59 117 ASP A C 1
ATOM 925 O O . ASP A 1 117 ? 5.842 -15.087 11.638 1.00 59.59 117 ASP A O 1
ATOM 929 N N . ASN A 1 118 ? 5.127 -17.102 12.312 1.00 50.25 118 ASN A N 1
ATOM 930 C CA . ASN A 1 118 ? 6.415 -17.701 12.647 1.00 50.25 118 ASN A CA 1
ATOM 931 C C . ASN A 1 118 ? 7.345 -17.932 11.438 1.00 50.25 118 ASN A C 1
ATOM 933 O O . ASN A 1 118 ? 8.519 -18.263 11.620 1.00 50.25 118 ASN A O 1
ATOM 937 N N . ARG A 1 119 ? 6.876 -17.735 10.194 1.00 49.56 119 ARG A N 1
ATOM 938 C CA . ARG A 1 119 ? 7.718 -17.795 8.979 1.00 49.56 119 ARG A CA 1
ATOM 939 C C . ARG A 1 119 ? 8.694 -16.624 8.877 1.00 49.56 119 ARG A C 1
ATOM 941 O O . ARG A 1 119 ? 9.621 -16.649 8.062 1.00 49.56 119 ARG A O 1
ATOM 948 N N . TRP A 1 120 ? 8.514 -15.618 9.720 1.00 49.62 120 TRP A N 1
ATOM 949 C CA . TRP A 1 120 ? 9.350 -14.442 9.821 1.00 49.62 120 TRP A CA 1
ATOM 950 C C . TRP A 1 120 ? 10.506 -14.698 10.803 1.00 49.62 120 TRP A C 1
ATOM 952 O O . TRP A 1 120 ? 10.468 -14.310 11.966 1.00 49.62 120 TRP A O 1
ATOM 962 N N . LYS A 1 121 ? 11.539 -15.421 10.341 1.00 52.22 121 LYS A N 1
ATOM 963 C CA . LYS A 1 121 ? 12.735 -15.746 11.146 1.00 52.22 121 LYS A CA 1
ATOM 964 C C . LYS A 1 121 ? 13.282 -14.483 11.830 1.00 52.22 121 LYS A C 1
ATOM 966 O O . LYS A 1 121 ? 13.594 -13.503 11.149 1.00 52.22 121 LYS A O 1
ATOM 971 N N . GLU A 1 122 ? 13.445 -14.534 13.151 1.00 55.44 122 GLU A N 1
ATOM 972 C CA . GLU A 1 122 ? 13.656 -13.384 14.054 1.00 55.44 122 GLU A CA 1
ATOM 973 C C . GLU A 1 122 ? 14.703 -12.348 13.583 1.00 55.44 122 GLU A C 1
ATOM 975 O O . GLU A 1 122 ? 14.495 -11.142 13.705 1.00 55.44 122 GLU A O 1
ATOM 980 N N . ALA A 1 123 ? 15.812 -12.777 12.968 1.00 53.97 123 ALA A N 1
ATOM 981 C CA . ALA A 1 123 ? 16.855 -11.861 12.489 1.00 53.97 123 ALA A CA 1
ATOM 982 C C . ALA A 1 123 ? 16.496 -11.114 11.188 1.00 53.97 123 ALA A C 1
ATOM 984 O O . ALA A 1 123 ? 16.824 -9.936 11.028 1.00 53.97 123 ALA A O 1
ATOM 985 N N . SER A 1 124 ? 15.812 -11.777 10.246 1.00 66.06 124 SER A N 1
ATOM 986 C CA . SER A 1 124 ? 15.250 -11.079 9.076 1.00 66.06 124 SER A CA 1
ATOM 987 C C . SER A 1 124 ? 14.101 -10.173 9.513 1.00 66.06 124 SER A C 1
ATOM 989 O O . SER A 1 124 ? 13.920 -9.101 8.930 1.00 66.06 124 SER A O 1
ATOM 991 N N . SER A 1 125 ? 13.434 -10.565 10.607 1.00 72.12 125 SER A N 1
ATOM 992 C CA . SER A 1 125 ? 12.327 -9.850 11.214 1.00 72.12 125 SER A CA 1
ATOM 993 C C . SER A 1 125 ? 12.625 -8.440 11.652 1.00 72.12 125 SER A C 1
ATOM 995 O O . SER A 1 125 ? 12.105 -7.480 11.070 1.00 72.12 125 SER A O 1
ATOM 997 N N . ALA A 1 126 ? 13.568 -8.316 12.577 1.00 83.25 126 ALA A N 1
ATOM 998 C CA . ALA A 1 126 ? 13.986 -7.023 13.088 1.00 83.25 126 ALA A CA 1
ATOM 999 C C . ALA A 1 126 ? 14.481 -6.091 11.967 1.00 83.25 126 ALA A C 1
ATOM 1001 O O . ALA A 1 126 ? 14.268 -4.878 12.005 1.00 83.25 126 ALA A O 1
ATOM 1002 N N . LYS A 1 127 ? 15.124 -6.648 10.931 1.00 88.62 127 LYS A N 1
ATOM 1003 C CA . LYS A 1 127 ? 15.636 -5.857 9.811 1.00 88.62 127 LYS A CA 1
ATOM 1004 C C . LYS A 1 127 ? 14.522 -5.245 8.966 1.00 88.62 127 LYS A C 1
ATOM 1006 O O . LYS A 1 127 ? 14.603 -4.049 8.693 1.00 88.62 127 LYS A O 1
ATOM 1011 N N . TYR A 1 128 ? 13.535 -6.018 8.505 1.00 89.56 128 TYR A N 1
ATOM 1012 C CA . TYR A 1 128 ? 12.486 -5.423 7.662 1.00 89.56 128 TYR A CA 1
ATOM 1013 C C . TYR A 1 128 ? 11.581 -4.508 8.468 1.00 89.56 128 TYR A C 1
ATOM 1015 O O . TYR A 1 128 ? 11.157 -3.481 7.951 1.00 89.56 128 TYR A O 1
ATOM 1023 N N . GLU A 1 129 ? 11.339 -4.827 9.736 1.00 90.31 129 GLU A N 1
ATOM 1024 C CA . GLU A 1 129 ? 10.578 -3.942 10.604 1.00 90.31 129 GLU A CA 1
ATOM 1025 C C . GLU A 1 129 ? 11.282 -2.596 10.792 1.00 90.31 129 GLU A C 1
ATOM 1027 O O . GLU A 1 129 ? 10.660 -1.548 10.647 1.00 90.31 129 GLU A O 1
ATOM 1032 N N . LYS A 1 130 ? 12.604 -2.596 11.003 1.00 93.06 130 LYS A N 1
ATOM 1033 C CA . LYS A 1 130 ? 13.387 -1.355 11.062 1.00 93.06 130 LYS A CA 1
ATOM 1034 C C . LYS A 1 130 ? 13.278 -0.542 9.770 1.00 93.06 130 LYS A C 1
ATOM 1036 O O . LYS A 1 130 ? 13.184 0.683 9.822 1.00 93.06 130 LYS A O 1
ATOM 1041 N N . VAL A 1 131 ? 13.292 -1.209 8.616 1.00 94.94 131 VAL A N 1
ATOM 1042 C CA . VAL A 1 131 ? 13.117 -0.561 7.304 1.00 94.94 131 VAL A CA 1
ATOM 1043 C C . VAL A 1 131 ? 11.714 0.027 7.170 1.00 94.94 131 VAL A C 1
ATOM 1045 O O . VAL A 1 131 ? 11.577 1.163 6.724 1.00 94.94 131 VAL A O 1
ATOM 1048 N N . LEU A 1 132 ? 10.691 -0.718 7.586 1.00 95.00 132 LEU A N 1
ATOM 1049 C CA . LEU A 1 132 ? 9.298 -0.287 7.592 1.00 95.00 132 LEU A CA 1
ATOM 1050 C C . LEU A 1 132 ? 9.099 0.953 8.471 1.00 95.00 132 LEU A C 1
ATOM 1052 O O . LEU A 1 132 ? 8.580 1.955 7.987 1.00 95.00 132 LEU A O 1
ATOM 1056 N N . ILE A 1 133 ? 9.538 0.899 9.731 1.00 94.75 133 ILE A N 1
ATOM 1057 C CA . ILE A 1 133 ? 9.411 2.008 10.687 1.00 94.75 133 ILE A CA 1
ATOM 1058 C C . ILE A 1 133 ? 10.140 3.243 10.151 1.00 94.75 133 ILE A C 1
ATOM 1060 O O . ILE A 1 133 ? 9.530 4.303 10.040 1.00 94.75 133 ILE A O 1
ATOM 1064 N N . SER A 1 134 ? 11.391 3.089 9.702 1.00 95.38 134 SER A N 1
ATOM 1065 C CA . SER A 1 134 ? 12.161 4.190 9.107 1.00 95.38 134 SER A CA 1
ATOM 1066 C C . SER A 1 134 ? 11.444 4.817 7.913 1.00 95.38 134 SER A C 1
ATOM 1068 O O . SER A 1 134 ? 11.386 6.035 7.803 1.00 95.38 134 SER A O 1
ATOM 1070 N N . ALA A 1 135 ? 10.870 4.004 7.023 1.00 96.38 135 ALA A N 1
ATOM 1071 C CA . ALA A 1 135 ? 10.152 4.510 5.861 1.00 96.38 135 ALA A CA 1
ATOM 1072 C C . ALA A 1 135 ? 8.871 5.268 6.244 1.00 96.38 135 ALA A C 1
ATOM 1074 O O . ALA A 1 135 ? 8.546 6.279 5.620 1.00 96.38 135 ALA A O 1
ATOM 1075 N N . ILE A 1 136 ? 8.142 4.800 7.261 1.00 94.75 136 ILE A N 1
ATOM 1076 C CA . ILE A 1 136 ? 6.955 5.490 7.784 1.00 94.75 136 ILE A CA 1
ATOM 1077 C C . ILE A 1 136 ? 7.351 6.837 8.400 1.00 94.75 136 ILE A C 1
ATOM 1079 O O . ILE A 1 136 ? 6.712 7.847 8.096 1.00 94.75 136 ILE A O 1
ATOM 1083 N N . ASP A 1 137 ? 8.414 6.868 9.201 1.00 93.56 137 ASP A N 1
ATOM 1084 C CA . ASP A 1 137 ? 8.920 8.093 9.827 1.00 93.56 137 ASP A CA 1
ATOM 1085 C C . ASP A 1 137 ? 9.401 9.104 8.776 1.00 93.56 137 ASP A C 1
ATOM 1087 O O . ASP A 1 137 ? 9.061 10.289 8.840 1.00 93.56 137 ASP A O 1
ATOM 1091 N N . ASP A 1 138 ? 10.119 8.642 7.749 1.00 94.44 138 ASP A N 1
ATOM 1092 C CA . ASP A 1 138 ? 10.583 9.490 6.651 1.00 94.44 138 ASP A CA 1
ATOM 1093 C C . ASP A 1 138 ? 9.419 10.051 5.815 1.00 94.44 138 ASP A C 1
ATOM 1095 O O . ASP A 1 138 ? 9.436 11.232 5.451 1.00 94.44 138 ASP A O 1
ATOM 1099 N N . LEU A 1 139 ? 8.365 9.264 5.551 1.00 92.31 139 LEU A N 1
ATOM 1100 C CA . LEU A 1 139 ? 7.139 9.763 4.906 1.00 92.31 139 LEU A CA 1
ATOM 1101 C C . LEU A 1 139 ? 6.472 10.861 5.736 1.00 92.31 139 LEU A C 1
ATOM 1103 O O . LEU A 1 139 ? 6.104 11.906 5.192 1.00 92.31 139 LEU A O 1
ATOM 1107 N N . GLN A 1 140 ? 6.337 10.647 7.047 1.00 88.12 140 GLN A N 1
ATOM 1108 C CA . GLN A 1 140 ? 5.745 11.630 7.953 1.00 88.12 140 GLN A CA 1
ATOM 1109 C C . GLN A 1 140 ? 6.578 12.914 7.987 1.00 88.12 140 GLN A C 1
ATOM 1111 O O . GLN A 1 140 ? 6.027 14.010 7.857 1.00 88.12 140 GLN A O 1
ATOM 1116 N N . ARG A 1 141 ? 7.908 12.796 8.067 1.00 89.69 141 ARG A N 1
ATOM 1117 C CA . ARG A 1 141 ? 8.825 13.939 8.021 1.00 89.69 141 ARG A CA 1
ATOM 1118 C C . ARG A 1 141 ? 8.694 14.714 6.713 1.00 89.69 141 ARG A C 1
ATOM 1120 O O . ARG A 1 141 ? 8.557 15.936 6.738 1.00 89.69 141 ARG A O 1
ATOM 1127 N N . LEU A 1 142 ? 8.693 14.024 5.570 1.00 88.38 142 LEU A N 1
ATOM 1128 C CA . LEU A 1 142 ? 8.485 14.658 4.266 1.00 88.38 142 LEU A CA 1
ATOM 1129 C C . LEU A 1 142 ? 7.116 15.333 4.167 1.00 88.38 142 LEU A C 1
ATOM 1131 O O . LEU A 1 142 ? 7.002 16.376 3.529 1.00 88.38 142 LEU A O 1
ATOM 1135 N N . CYS A 1 143 ? 6.079 14.766 4.785 1.00 82.44 143 CYS A N 1
ATOM 1136 C CA . CYS A 1 143 ? 4.762 15.386 4.848 1.00 82.44 143 CYS A CA 1
ATOM 1137 C C . CYS A 1 143 ? 4.787 16.687 5.664 1.00 82.44 143 CYS A C 1
ATOM 1139 O O . CYS A 1 143 ? 4.259 17.695 5.197 1.00 82.44 143 CYS A O 1
ATOM 1141 N N . MET A 1 144 ? 5.440 16.695 6.831 1.00 81.12 144 MET A N 1
ATOM 1142 C CA . MET A 1 144 ? 5.556 17.883 7.689 1.00 81.12 144 MET A CA 1
ATOM 1143 C C . MET A 1 144 ? 6.364 19.017 7.043 1.00 81.12 144 MET A C 1
ATOM 1145 O O . MET A 1 144 ? 6.040 20.185 7.234 1.00 81.12 144 MET A O 1
ATOM 1149 N N . LEU A 1 145 ? 7.384 18.692 6.240 1.00 82.12 145 LEU A N 1
ATOM 1150 C CA . LEU A 1 145 ? 8.202 19.684 5.528 1.00 82.12 145 LEU A CA 1
ATOM 1151 C C . LEU A 1 145 ? 7.466 20.388 4.376 1.00 82.12 145 LEU A C 1
ATOM 1153 O O . LEU A 1 145 ? 7.956 21.392 3.855 1.00 82.12 145 LEU A O 1
ATOM 1157 N N . LYS A 1 146 ? 6.298 19.892 3.948 1.00 70.75 146 LYS A N 1
ATOM 1158 C CA . LYS A 1 146 ? 5.486 20.571 2.931 1.00 70.75 146 LYS A CA 1
ATOM 1159 C C . LYS A 1 146 ? 4.938 21.870 3.549 1.00 70.75 146 LYS A C 1
ATOM 1161 O O . LYS A 1 146 ? 3.957 21.857 4.280 1.00 70.75 146 LYS A O 1
ATOM 1166 N N . THR A 1 147 ? 5.554 23.003 3.201 1.00 50.25 147 THR A N 1
ATOM 1167 C CA . THR A 1 147 ? 5.310 24.376 3.714 1.00 50.25 147 THR A CA 1
ATOM 1168 C C . THR A 1 147 ? 3.881 24.908 3.577 1.00 50.25 147 THR A C 1
ATOM 1170 O O . THR A 1 147 ? 3.555 25.966 4.109 1.00 50.25 147 THR A O 1
ATOM 1173 N N . LYS A 1 148 ? 3.001 24.189 2.879 1.00 54.72 148 LYS A N 1
ATOM 1174 C CA . LYS A 1 148 ? 1.562 24.433 2.896 1.00 54.72 148 LYS A CA 1
ATOM 1175 C C . LYS A 1 148 ? 0.893 23.138 3.339 1.00 54.72 148 LYS A C 1
ATOM 1177 O O . LYS A 1 148 ? 1.042 22.150 2.610 1.00 54.72 148 LYS A O 1
ATOM 1182 N N . PRO A 1 149 ? 0.111 23.122 4.438 1.00 49.91 149 PRO A N 1
ATOM 1183 C CA . PRO A 1 149 ? -0.836 22.043 4.636 1.00 49.91 149 PRO A CA 1
ATOM 1184 C C . PRO A 1 149 ? -1.721 22.079 3.397 1.00 49.91 149 PRO A C 1
ATOM 1186 O O . PRO A 1 149 ? -2.483 23.027 3.182 1.00 49.91 149 PRO A O 1
ATOM 1189 N N . ARG A 1 150 ? -1.568 21.100 2.499 1.00 49.38 150 ARG A N 1
ATOM 1190 C CA . ARG A 1 150 ? -2.570 20.936 1.459 1.00 49.38 150 ARG A CA 1
ATOM 1191 C C . ARG A 1 150 ? -3.862 20.787 2.251 1.00 49.38 150 ARG A C 1
ATOM 1193 O O . ARG A 1 150 ? -4.017 19.814 2.972 1.00 49.38 150 ARG A O 1
ATOM 1200 N N . LYS A 1 151 ? -4.829 21.685 2.052 1.00 45.44 151 LYS A N 1
ATOM 1201 C CA . LYS A 1 151 ? -6.244 21.429 2.385 1.00 45.44 151 LYS A CA 1
ATOM 1202 C C . LYS A 1 151 ? -6.798 20.198 1.621 1.00 45.44 151 LYS A C 1
ATOM 1204 O O . LYS A 1 151 ? -8.005 20.000 1.538 1.00 45.44 151 LYS A O 1
ATOM 1209 N N . GLY A 1 152 ? -5.922 19.412 0.990 1.00 53.09 152 GLY A N 1
ATOM 1210 C CA . GLY A 1 152 ? -6.195 18.197 0.262 1.00 53.09 152 GLY A CA 1
ATOM 1211 C C . GLY A 1 152 ? -6.181 17.021 1.223 1.00 53.09 152 GLY A C 1
ATOM 1212 O O . GLY A 1 152 ? -5.371 16.937 2.139 1.00 53.09 152 GLY A O 1
ATOM 1213 N N . ARG A 1 153 ? -7.124 16.120 0.997 1.00 63.28 153 ARG A N 1
ATOM 1214 C CA . ARG A 1 153 ? -7.260 14.873 1.742 1.00 63.28 153 ARG A CA 1
ATOM 1215 C C . ARG A 1 153 ? -6.045 13.999 1.490 1.00 63.28 153 ARG A C 1
ATOM 1217 O O . ARG A 1 153 ? -5.577 13.956 0.353 1.00 63.28 153 ARG A O 1
ATOM 1224 N N . ILE A 1 154 ? -5.619 13.263 2.513 1.00 70.81 154 ILE A N 1
ATOM 1225 C CA . ILE A 1 154 ? -4.678 12.157 2.347 1.00 70.81 154 ILE A CA 1
ATOM 1226 C C . ILE A 1 154 ? -5.230 11.239 1.250 1.00 70.81 154 ILE A C 1
ATOM 1228 O O . ILE A 1 154 ? -6.321 10.671 1.380 1.00 70.81 154 ILE A O 1
ATOM 1232 N N . VAL A 1 155 ? -4.504 11.131 0.137 1.00 83.25 155 VAL A N 1
ATOM 1233 C CA . VAL A 1 155 ? -4.897 10.264 -0.977 1.00 83.25 155 VAL A CA 1
ATOM 1234 C C . VAL A 1 155 ? -4.317 8.884 -0.711 1.00 83.25 155 VAL A C 1
ATOM 1236 O O . VAL A 1 155 ? -3.136 8.622 -0.925 1.00 83.25 155 VAL A O 1
ATOM 1239 N N . THR A 1 156 ? -5.164 8.001 -0.193 1.00 91.25 156 THR A N 1
ATOM 1240 C CA . THR A 1 156 ? -4.818 6.590 0.001 1.00 91.25 156 THR A CA 1
ATOM 1241 C C . THR A 1 156 ? -4.978 5.847 -1.316 1.00 91.25 156 THR A C 1
ATOM 1243 O O . THR A 1 156 ? -6.079 5.811 -1.869 1.00 91.25 156 THR A O 1
ATOM 1246 N N . HIS A 1 157 ? -3.883 5.278 -1.816 1.00 93.62 157 HIS A N 1
ATOM 1247 C CA . HIS A 1 157 ? -3.848 4.584 -3.106 1.00 93.62 157 HIS A CA 1
ATOM 1248 C C . HIS A 1 157 ? -4.108 3.087 -2.962 1.00 93.62 157 HIS A C 1
ATOM 1250 O O . HIS A 1 157 ? -4.806 2.504 -3.791 1.00 93.62 157 HIS A O 1
ATOM 1256 N N . PHE A 1 158 ? -3.581 2.479 -1.901 1.00 97.38 158 PHE A N 1
ATOM 1257 C CA . PHE A 1 158 ? -3.703 1.048 -1.654 1.00 97.38 158 PHE A CA 1
ATOM 1258 C C . PHE A 1 158 ? -4.216 0.765 -0.247 1.00 97.38 158 PHE A C 1
ATOM 1260 O O . PHE A 1 158 ? -4.052 1.581 0.655 1.00 97.38 158 PHE A O 1
ATOM 1267 N N . PHE A 1 159 ? -4.808 -0.407 -0.073 1.00 97.56 159 PHE A N 1
ATOM 1268 C CA . PHE A 1 159 ? -5.355 -0.927 1.169 1.00 97.56 159 PHE A CA 1
ATOM 1269 C C . PHE A 1 159 ? -4.812 -2.326 1.434 1.00 97.56 159 PHE A C 1
ATOM 1271 O O . PHE A 1 159 ? -4.412 -3.037 0.508 1.00 97.56 159 PHE A O 1
ATOM 1278 N N . PHE A 1 160 ? -4.806 -2.708 2.706 1.00 97.19 160 PHE A N 1
ATOM 1279 C CA . PHE A 1 160 ? -4.359 -4.021 3.141 1.00 97.19 160 PHE A CA 1
ATOM 1280 C C . PHE A 1 160 ? -5.475 -5.065 2.993 1.00 97.19 160 PHE A C 1
ATOM 1282 O O . PHE A 1 160 ? -6.549 -4.964 3.588 1.00 97.19 160 PHE A O 1
ATOM 1289 N N . GLY A 1 161 ? -5.219 -6.059 2.152 1.00 96.44 161 GLY A N 1
ATOM 1290 C CA . GLY A 1 161 ? -6.112 -7.158 1.811 1.00 96.44 161 GLY A CA 1
ATOM 1291 C C . GLY A 1 161 ? -5.863 -8.419 2.634 1.00 96.44 161 GLY A C 1
ATOM 1292 O O . GLY A 1 161 ? -4.834 -8.566 3.287 1.00 96.44 161 GLY A O 1
ATOM 1293 N N . LYS A 1 162 ? -6.809 -9.363 2.569 1.00 94.12 162 LYS A N 1
ATOM 1294 C CA . LYS A 1 162 ? -6.708 -10.671 3.251 1.00 94.12 162 LYS A CA 1
ATOM 1295 C C . LYS A 1 162 ? -5.785 -11.677 2.556 1.00 94.12 162 LYS A C 1
ATOM 1297 O O . LYS A 1 162 ? -5.404 -12.672 3.167 1.00 94.12 162 LYS A O 1
ATOM 1302 N N . ALA A 1 163 ? -5.474 -11.460 1.279 1.00 92.31 163 ALA A N 1
ATOM 1303 C CA . ALA A 1 163 ? -4.584 -12.337 0.526 1.00 92.31 163 ALA A CA 1
ATOM 1304 C C . ALA A 1 163 ? -3.121 -12.197 0.991 1.00 92.31 163 ALA A C 1
ATOM 1306 O O . ALA A 1 163 ? -2.792 -11.344 1.809 1.00 92.31 163 ALA A O 1
ATOM 1307 N N . ARG A 1 164 ? -2.240 -13.053 0.466 1.00 89.62 164 ARG A N 1
ATOM 1308 C CA . ARG A 1 164 ? -0.808 -13.098 0.808 1.00 89.62 164 ARG A CA 1
ATOM 1309 C C . ARG A 1 164 ? 0.066 -12.570 -0.328 1.00 89.62 164 ARG A C 1
ATOM 1311 O O . ARG A 1 164 ? -0.380 -12.456 -1.472 1.00 89.62 164 ARG A O 1
ATOM 1318 N N . GLY A 1 165 ? 1.329 -12.287 -0.033 1.00 90.50 165 GLY A N 1
ATOM 1319 C CA . GLY A 1 165 ? 2.298 -11.792 -1.004 1.00 90.50 165 GLY A CA 1
ATOM 1320 C C . GLY A 1 165 ? 1.896 -10.426 -1.557 1.00 90.50 165 GLY A C 1
ATOM 1321 O O . GLY A 1 165 ? 1.407 -9.568 -0.829 1.00 90.50 165 GLY A O 1
ATOM 1322 N N . LEU A 1 166 ? 2.075 -10.210 -2.861 1.00 92.25 166 LEU A N 1
ATOM 1323 C CA . LEU A 1 166 ? 1.656 -8.957 -3.504 1.00 92.25 166 LEU A CA 1
ATOM 1324 C C . LEU A 1 166 ? 0.138 -8.787 -3.561 1.00 92.25 166 LEU A C 1
ATOM 1326 O O . LEU A 1 166 ? -0.345 -7.661 -3.592 1.00 92.25 166 LEU A O 1
ATOM 1330 N N . TYR A 1 167 ? -0.623 -9.879 -3.514 1.00 92.81 167 TYR A N 1
ATOM 1331 C CA . TYR A 1 167 ? -2.083 -9.837 -3.604 1.00 92.81 167 TYR A CA 1
ATOM 1332 C C . TYR A 1 167 ? -2.741 -9.267 -2.344 1.00 92.81 167 TYR A C 1
ATOM 1334 O O . TYR A 1 167 ? -3.917 -8.912 -2.370 1.00 92.81 167 TYR A O 1
ATOM 1342 N N . LYS A 1 168 ? -1.980 -9.120 -1.250 1.00 94.31 168 LYS A N 1
ATOM 1343 C CA . LYS A 1 168 ? -2.407 -8.358 -0.070 1.00 94.31 168 LYS A CA 1
ATOM 1344 C C . LYS A 1 168 ? -2.547 -6.859 -0.357 1.00 94.31 168 LYS A C 1
ATOM 1346 O O . LYS A 1 168 ? -3.063 -6.128 0.476 1.00 94.31 168 LYS A O 1
ATOM 1351 N N . ILE A 1 169 ? -2.060 -6.379 -1.500 1.00 96.50 169 ILE A N 1
ATOM 1352 C CA . ILE A 1 169 ? -2.124 -4.975 -1.891 1.00 96.50 169 ILE A CA 1
ATOM 1353 C C . ILE A 1 169 ? -3.365 -4.758 -2.757 1.00 96.50 169 ILE A C 1
ATOM 1355 O O . ILE A 1 169 ? -3.426 -5.179 -3.912 1.00 96.50 169 ILE A O 1
ATOM 1359 N N . VAL A 1 170 ? -4.356 -4.067 -2.202 1.00 96.62 170 VAL A N 1
ATOM 1360 C CA . VAL A 1 170 ? -5.624 -3.779 -2.877 1.00 96.62 170 VAL A CA 1
ATOM 1361 C C . VAL A 1 170 ? -5.641 -2.325 -3.319 1.00 96.62 170 VAL A C 1
ATOM 1363 O O . VAL A 1 170 ? -5.616 -1.421 -2.490 1.00 96.62 170 VAL A O 1
ATOM 1366 N N . HIS A 1 171 ? -5.708 -2.058 -4.622 1.00 95.81 171 HIS A N 1
ATOM 1367 C CA . HIS A 1 171 ? -5.844 -0.683 -5.103 1.00 95.81 171 HIS A CA 1
ATOM 1368 C C . HIS A 1 171 ? -7.228 -0.102 -4.776 1.00 95.81 171 HIS A C 1
ATOM 1370 O O . HIS A 1 171 ? -8.246 -0.788 -4.876 1.00 95.81 171 HIS A O 1
ATOM 1376 N N . ARG A 1 172 ? -7.282 1.198 -4.462 1.00 94.00 172 ARG A N 1
ATOM 1377 C CA . ARG A 1 172 ? -8.515 1.936 -4.145 1.00 94.00 172 ARG A CA 1
ATOM 1378 C C . ARG A 1 172 ? -9.629 1.729 -5.179 1.00 94.00 172 ARG A C 1
ATOM 1380 O O . ARG A 1 172 ? -10.785 1.568 -4.795 1.00 94.00 172 ARG A O 1
ATOM 1387 N N . SER A 1 173 ? -9.299 1.689 -6.472 1.00 91.38 173 SER A N 1
ATOM 1388 C CA . SER A 1 173 ? -10.304 1.502 -7.532 1.00 91.38 173 SER A CA 1
ATOM 1389 C C . SER A 1 173 ? -11.025 0.152 -7.449 1.00 91.38 173 SER A C 1
ATOM 1391 O O . SER A 1 173 ? -12.173 0.059 -7.875 1.00 91.38 173 SER A O 1
ATOM 1393 N N . ALA A 1 174 ? -10.405 -0.886 -6.872 1.00 92.56 174 ALA A N 1
ATOM 1394 C CA . ALA A 1 174 ? -11.063 -2.172 -6.649 1.00 92.56 174 ALA A CA 1
ATOM 1395 C C . ALA A 1 174 ? -12.202 -2.046 -5.625 1.00 92.56 174 ALA A C 1
ATOM 1397 O O . ALA A 1 174 ? -13.270 -2.610 -5.827 1.00 92.56 174 ALA A O 1
ATOM 1398 N N . ILE A 1 175 ? -12.011 -1.235 -4.582 1.00 93.62 175 ILE A N 1
ATOM 1399 C CA . ILE A 1 175 ? -13.041 -0.930 -3.579 1.00 93.62 175 ILE A CA 1
ATOM 1400 C C . ILE A 1 175 ? -14.152 -0.084 -4.211 1.00 93.62 175 ILE A C 1
ATOM 1402 O O . ILE A 1 175 ? -15.332 -0.396 -4.081 1.00 93.62 175 ILE A O 1
ATOM 1406 N N . GLU A 1 176 ? -13.783 0.965 -4.954 1.00 90.50 176 GLU A N 1
ATOM 1407 C CA . GLU A 1 176 ? -14.742 1.898 -5.565 1.00 90.50 176 GLU A CA 1
ATOM 1408 C C . GLU A 1 176 ? -15.677 1.238 -6.592 1.00 90.50 176 GLU A C 1
ATOM 1410 O O . GLU A 1 176 ? -16.785 1.733 -6.810 1.00 90.50 176 GLU A O 1
ATOM 1415 N N . LYS A 1 177 ? -15.274 0.110 -7.196 1.00 89.62 177 LYS A N 1
ATOM 1416 C CA . LYS A 1 177 ? -16.122 -0.692 -8.098 1.00 89.62 177 LYS A CA 1
ATOM 1417 C C . LYS A 1 177 ? -17.326 -1.322 -7.392 1.00 89.62 177 LYS A C 1
ATOM 1419 O O . LYS A 1 177 ? -18.346 -1.538 -8.040 1.00 89.62 177 LYS A O 1
ATOM 1424 N N . HIS A 1 178 ? -17.231 -1.584 -6.090 1.00 91.44 178 HIS A N 1
ATOM 1425 C CA . HIS A 1 178 ? -18.320 -2.177 -5.306 1.00 91.44 178 HIS A CA 1
ATOM 1426 C C . HIS A 1 178 ? -19.305 -1.136 -4.758 1.00 91.44 178 HIS A C 1
ATOM 1428 O O . HIS A 1 178 ? -20.389 -1.486 -4.298 1.00 91.44 178 HIS A O 1
ATOM 1434 N N . ILE A 1 179 ? -18.978 0.154 -4.866 1.00 90.25 179 ILE A N 1
ATOM 1435 C CA . ILE A 1 179 ? -19.837 1.239 -4.396 1.00 90.25 179 ILE A CA 1
ATOM 1436 C C . ILE A 1 179 ? -20.729 1.703 -5.550 1.00 90.25 179 ILE A C 1
ATOM 1438 O O . ILE A 1 179 ? -20.273 2.334 -6.507 1.00 90.25 179 ILE A O 1
ATOM 1442 N N . LYS A 1 180 ? -22.025 1.400 -5.457 1.00 87.62 180 LYS A N 1
ATOM 1443 C CA . LYS A 1 180 ? -23.030 1.797 -6.455 1.00 87.62 180 LYS A CA 1
ATOM 1444 C C . LYS A 1 180 ? -23.433 3.270 -6.301 1.00 87.62 180 LYS A C 1
ATOM 1446 O O . LYS A 1 180 ? -23.358 3.829 -5.208 1.00 87.62 180 LYS A O 1
ATOM 1451 N N . GLY A 1 181 ? -23.883 3.870 -7.405 1.00 89.00 181 GLY A N 1
ATOM 1452 C CA . GLY A 1 181 ? -24.396 5.244 -7.466 1.00 89.00 181 GLY A CA 1
ATOM 1453 C C . GLY A 1 181 ? -23.624 6.156 -8.422 1.00 89.00 181 GLY A C 1
ATOM 1454 O O . GLY A 1 181 ? -22.660 5.738 -9.078 1.00 89.00 181 GLY A O 1
ATOM 1455 N N . THR A 1 182 ? -24.051 7.411 -8.489 1.00 91.69 182 THR A N 1
ATOM 1456 C CA . THR A 1 182 ? -23.376 8.529 -9.158 1.00 91.69 182 THR A CA 1
ATOM 1457 C C . THR A 1 182 ? -22.047 8.864 -8.475 1.00 91.69 182 THR A C 1
ATOM 1459 O O . THR A 1 182 ? -21.772 8.443 -7.350 1.00 91.69 182 THR A O 1
ATOM 1462 N N . LEU A 1 183 ? -21.195 9.663 -9.128 1.00 86.88 183 LEU A N 1
ATOM 1463 C CA . LEU A 1 183 ? -19.927 10.107 -8.532 1.00 86.88 183 LEU A CA 1
ATOM 1464 C C . LEU A 1 183 ? -20.127 10.819 -7.184 1.00 86.88 183 LEU A C 1
ATOM 1466 O O . LEU A 1 183 ? -19.322 10.640 -6.270 1.00 86.88 183 LEU A O 1
ATOM 1470 N N . THR A 1 184 ? -21.190 11.614 -7.053 1.00 89.00 184 THR A N 1
ATOM 1471 C CA . THR A 1 184 ? -21.515 12.334 -5.815 1.00 89.00 184 THR A CA 1
ATOM 1472 C C . THR A 1 184 ? -21.949 11.373 -4.716 1.00 89.00 184 THR A C 1
ATOM 1474 O O . THR A 1 184 ? -21.421 11.450 -3.607 1.00 89.00 184 THR A O 1
ATOM 1477 N N . GLU A 1 185 ? -22.829 10.423 -5.033 1.00 90.94 185 GLU A N 1
ATOM 1478 C CA . GLU A 1 185 ? -23.278 9.401 -4.083 1.00 90.94 185 GLU A CA 1
ATOM 1479 C C . GLU A 1 185 ? -22.101 8.563 -3.594 1.00 90.94 185 GLU A C 1
ATOM 1481 O O . GLU A 1 185 ? -21.866 8.494 -2.394 1.00 90.94 185 GLU A O 1
ATOM 1486 N N . ARG A 1 186 ? -21.271 8.021 -4.496 1.00 89.12 186 ARG A N 1
ATOM 1487 C CA . ARG A 1 186 ? -20.095 7.222 -4.103 1.00 89.12 186 ARG A CA 1
ATOM 1488 C C . ARG A 1 186 ? -19.147 7.994 -3.189 1.00 89.12 186 ARG A C 1
ATOM 1490 O O . ARG A 1 186 ? -18.619 7.435 -2.230 1.00 89.12 186 ARG A O 1
ATOM 1497 N N . ARG A 1 187 ? -18.943 9.291 -3.451 1.00 86.88 187 ARG A N 1
ATOM 1498 C CA . ARG A 1 187 ? -18.140 10.165 -2.578 1.00 86.88 187 ARG A CA 1
ATOM 1499 C C . ARG A 1 187 ? -18.765 10.325 -1.197 1.00 86.88 187 ARG A C 1
ATOM 1501 O O . ARG A 1 187 ? -18.018 10.379 -0.222 1.00 86.88 187 ARG A O 1
ATOM 1508 N N . LEU A 1 188 ? -20.089 10.431 -1.110 1.00 89.00 188 LEU A N 1
ATOM 1509 C CA . LEU A 1 188 ? -20.801 10.514 0.161 1.00 89.00 188 LEU A CA 1
ATOM 1510 C C . LEU A 1 188 ? -20.692 9.193 0.928 1.00 89.00 188 LEU A C 1
ATOM 1512 O O . LEU A 1 188 ? -20.271 9.217 2.078 1.00 89.00 188 LEU A O 1
ATOM 1516 N N . LYS A 1 189 ? -20.926 8.055 0.265 1.00 90.94 189 LYS A N 1
ATOM 1517 C CA . LYS A 1 189 ? -20.773 6.705 0.835 1.00 90.94 189 LYS A CA 1
ATOM 1518 C C . LYS A 1 189 ? -19.367 6.441 1.369 1.00 90.94 189 LYS A C 1
ATOM 1520 O O . LYS A 1 189 ? -19.198 5.888 2.450 1.00 90.94 189 LYS A O 1
ATOM 1525 N N . TRP A 1 190 ? -18.345 6.906 0.649 1.00 89.00 190 TRP A N 1
ATOM 1526 C CA . TRP A 1 190 ? -16.959 6.821 1.111 1.00 89.00 190 TRP A CA 1
ATOM 1527 C C . TRP A 1 190 ? -16.716 7.655 2.374 1.00 89.00 190 TRP A C 1
ATOM 1529 O O . TRP A 1 190 ? -16.030 7.209 3.288 1.00 89.00 190 TRP A O 1
ATOM 1539 N N . ARG A 1 191 ? -17.248 8.884 2.427 1.00 84.88 191 ARG A N 1
ATOM 1540 C CA . ARG A 1 191 ? -17.084 9.783 3.583 1.00 84.88 191 ARG A CA 1
ATOM 1541 C C . ARG A 1 191 ? -17.889 9.332 4.799 1.00 84.88 191 ARG A C 1
ATOM 1543 O O . ARG A 1 191 ? -17.416 9.518 5.909 1.00 84.88 191 ARG A O 1
ATOM 1550 N N . GLY A 1 192 ? -19.089 8.804 4.576 1.00 85.38 192 GLY A N 1
ATOM 1551 C CA . GLY A 1 192 ? -20.000 8.341 5.622 1.00 85.38 192 GLY A CA 1
ATOM 1552 C C . GLY A 1 192 ? -19.660 6.956 6.167 1.00 85.38 192 GLY A C 1
ATOM 1553 O O . GLY A 1 192 ? -20.302 6.513 7.105 1.00 85.38 192 GLY A O 1
ATOM 1554 N N . GLY A 1 193 ? -18.673 6.267 5.587 1.00 88.94 193 GLY A N 1
ATOM 1555 C CA . GLY A 1 193 ? -18.217 4.963 6.066 1.00 88.94 193 GLY A CA 1
ATOM 1556 C C . GLY A 1 193 ? -19.011 3.757 5.554 1.00 88.94 193 GLY A C 1
ATOM 1557 O O . GLY A 1 193 ? -18.614 2.633 5.828 1.00 88.94 193 GLY A O 1
ATOM 1558 N N . GLU A 1 194 ? -20.050 3.942 4.731 1.00 92.19 194 GLU A N 1
ATOM 1559 C CA . GLU A 1 194 ? -20.834 2.839 4.131 1.00 92.19 194 GLU A CA 1
ATOM 1560 C C . GLU A 1 194 ? -19.962 1.883 3.291 1.00 92.19 194 GLU A C 1
ATOM 1562 O O . GLU A 1 194 ? -20.242 0.694 3.150 1.00 92.19 194 GLU A O 1
ATOM 1567 N N . VAL A 1 195 ? -18.844 2.379 2.757 1.00 93.44 195 VAL A N 1
ATOM 1568 C CA . VAL A 1 195 ? -17.861 1.528 2.071 1.00 93.44 195 VAL A CA 1
ATOM 1569 C C . VAL A 1 195 ? -17.332 0.397 2.968 1.00 93.44 195 VAL A C 1
ATOM 1571 O O . VAL A 1 195 ? -17.067 -0.696 2.474 1.00 93.44 195 VAL A O 1
ATOM 1574 N N . TRP A 1 196 ? -17.223 0.625 4.278 1.00 93.94 196 TRP A N 1
ATOM 1575 C CA . TRP A 1 196 ? -16.661 -0.326 5.241 1.00 93.94 196 TRP A CA 1
ATOM 1576 C C . TRP A 1 196 ? -17.646 -1.421 5.657 1.00 93.94 196 TRP A C 1
ATOM 1578 O O . TRP A 1 196 ? -17.213 -2.464 6.142 1.00 93.94 196 TRP A O 1
ATOM 1588 N N . THR A 1 197 ? -18.944 -1.218 5.408 1.00 93.69 197 THR A N 1
ATOM 1589 C CA . THR A 1 197 ? -20.011 -2.202 5.653 1.00 93.69 197 THR A CA 1
ATOM 1590 C C . THR A 1 197 ? -20.399 -2.983 4.394 1.00 93.69 197 THR A C 1
ATOM 1592 O O . THR A 1 197 ? -21.154 -3.950 4.469 1.00 93.69 197 THR A O 1
ATOM 1595 N N . THR A 1 198 ? -19.867 -2.608 3.225 1.00 95.31 198 THR A N 1
ATOM 1596 C CA . THR A 1 198 ? -20.141 -3.292 1.953 1.00 95.31 198 THR A CA 1
ATOM 1597 C C . THR A 1 198 ? -19.536 -4.711 1.962 1.00 95.31 198 THR A C 1
ATOM 1599 O O . THR A 1 198 ? -18.313 -4.834 2.092 1.00 95.31 198 THR A O 1
ATOM 1602 N N . PRO A 1 199 ? -20.325 -5.793 1.778 1.00 95.62 199 PRO A N 1
ATOM 1603 C CA . PRO A 1 199 ? -19.850 -7.174 1.936 1.00 95.62 199 PRO A CA 1
ATOM 1604 C C . PRO A 1 199 ? -18.628 -7.536 1.084 1.00 95.62 199 PRO A C 1
ATOM 1606 O O . PRO A 1 199 ? -17.707 -8.209 1.552 1.00 95.62 199 PRO A O 1
ATOM 1609 N N . GLU A 1 200 ? -18.570 -7.066 -0.164 1.00 95.81 200 GLU A N 1
ATOM 1610 C CA . GLU A 1 200 ? -17.440 -7.317 -1.059 1.00 95.81 200 GLU A CA 1
ATOM 1611 C C . GLU A 1 200 ? -16.153 -6.649 -0.562 1.00 95.81 200 GLU A C 1
ATOM 1613 O O . GLU A 1 200 ? -15.073 -7.231 -0.684 1.00 95.81 200 GLU A O 1
ATOM 1618 N N . VAL A 1 201 ? -16.268 -5.462 0.042 1.00 95.56 201 VAL A N 1
ATOM 1619 C CA . VAL A 1 201 ? -15.140 -4.729 0.630 1.00 95.56 201 VAL A CA 1
ATOM 1620 C C . VAL A 1 201 ? -14.646 -5.442 1.888 1.00 95.56 201 VAL A C 1
ATOM 1622 O O . VAL A 1 201 ? -13.448 -5.703 2.002 1.00 95.56 201 VAL A O 1
ATOM 1625 N N . VAL A 1 202 ? -15.557 -5.853 2.776 1.00 96.00 202 VAL A N 1
ATOM 1626 C CA . VAL A 1 202 ? -15.236 -6.630 3.990 1.00 96.00 202 VAL A CA 1
ATOM 1627 C C . VAL A 1 202 ? -14.564 -7.962 3.644 1.00 96.00 202 VAL A C 1
ATOM 1629 O O . VAL A 1 202 ? -13.653 -8.417 4.338 1.00 96.00 202 VAL A O 1
ATOM 1632 N N . ARG A 1 203 ? -14.984 -8.617 2.555 1.00 95.88 203 ARG A N 1
ATOM 1633 C CA . ARG A 1 203 ? -14.364 -9.865 2.085 1.00 95.88 203 ARG A CA 1
ATOM 1634 C C . ARG A 1 203 ? -12.948 -9.645 1.546 1.00 95.88 203 ARG A C 1
ATOM 1636 O O . ARG A 1 203 ? -12.113 -10.533 1.684 1.00 95.88 203 ARG A O 1
ATOM 1643 N N . MET A 1 204 ? -12.684 -8.485 0.953 1.00 95.38 204 MET A N 1
ATOM 1644 C CA . MET A 1 204 ? -11.412 -8.150 0.316 1.00 95.38 204 MET A CA 1
ATOM 1645 C C . MET A 1 204 ? -10.356 -7.647 1.312 1.00 95.38 204 MET A C 1
ATOM 1647 O O . MET A 1 204 ? -9.194 -8.051 1.227 1.00 95.38 204 MET A O 1
ATOM 1651 N N . LEU A 1 205 ? -10.744 -6.781 2.251 1.00 96.56 205 LEU A N 1
ATOM 1652 C CA . LEU A 1 205 ? -9.823 -6.077 3.145 1.00 96.56 205 LEU A CA 1
ATOM 1653 C C . LEU A 1 205 ? -9.609 -6.801 4.474 1.00 96.56 205 LEU A C 1
ATOM 1655 O O . LEU A 1 205 ? -10.538 -7.363 5.050 1.00 96.56 205 LEU A O 1
ATOM 1659 N N . LYS A 1 206 ? -8.377 -6.764 4.985 1.00 95.12 206 LYS A N 1
ATOM 1660 C CA . LYS A 1 206 ? -8.039 -7.297 6.307 1.00 95.12 206 LYS A CA 1
ATOM 1661 C C . LYS A 1 206 ? -8.150 -6.176 7.340 1.00 95.12 206 LYS A C 1
ATOM 1663 O O . LYS A 1 206 ? -7.521 -5.129 7.181 1.00 95.12 206 LYS A O 1
ATOM 1668 N N . ARG A 1 207 ? -8.942 -6.403 8.394 1.00 94.62 207 ARG A N 1
ATOM 1669 C CA . ARG A 1 207 ? -8.880 -5.566 9.597 1.00 94.62 207 ARG A CA 1
ATOM 1670 C C . ARG A 1 207 ? -7.609 -5.896 10.367 1.00 94.62 207 ARG A C 1
ATOM 1672 O O . ARG A 1 207 ? -7.172 -7.047 10.389 1.00 94.62 207 ARG A O 1
ATOM 1679 N N . VAL A 1 208 ? -7.015 -4.869 10.949 1.00 93.69 208 VAL A N 1
ATOM 1680 C CA . VAL A 1 208 ? -5.810 -4.950 11.768 1.00 93.69 208 VAL A CA 1
ATOM 1681 C C . VAL A 1 208 ? -6.191 -4.565 13.187 1.00 93.69 208 VAL A C 1
ATOM 1683 O O . VAL A 1 208 ? -6.934 -3.603 13.377 1.00 93.69 208 VAL A O 1
ATOM 1686 N N . GLU A 1 209 ? -5.693 -5.328 14.152 1.00 93.88 209 GLU A N 1
ATOM 1687 C CA . GLU A 1 209 ? -5.788 -5.010 15.573 1.00 93.88 209 GLU A CA 1
ATOM 1688 C C . GLU A 1 209 ? -4.668 -4.048 15.969 1.00 93.88 209 GLU A C 1
ATOM 1690 O O . GLU A 1 209 ? -3.520 -4.159 15.523 1.00 93.88 209 GLU A O 1
ATOM 1695 N N . GLY A 1 210 ? -5.010 -3.097 16.821 1.00 93.94 210 GLY A N 1
ATOM 1696 C CA . GLY A 1 210 ? -4.091 -2.122 17.371 1.00 93.94 210 GLY A CA 1
ATOM 1697 C C . GLY A 1 210 ? -4.633 -1.559 18.671 1.00 93.94 210 GLY A C 1
ATOM 1698 O O . GLY A 1 210 ? -5.640 -2.030 19.195 1.00 93.94 210 GLY A O 1
ATOM 1699 N N . TRP A 1 211 ? -3.971 -0.535 19.182 1.00 94.88 211 TRP A N 1
ATOM 1700 C CA . TRP A 1 211 ? -4.416 0.150 20.387 1.00 94.88 211 TRP A CA 1
ATOM 1701 C C . TRP A 1 211 ? -4.153 1.644 20.293 1.00 94.88 211 TRP A C 1
ATOM 1703 O O . TRP A 1 211 ? -3.249 2.099 19.575 1.00 94.88 211 TRP A O 1
ATOM 1713 N N . THR A 1 212 ? -4.955 2.408 21.024 1.00 94.31 212 THR A N 1
ATOM 1714 C CA . THR A 1 212 ? -4.674 3.813 21.283 1.00 94.31 212 THR A CA 1
ATOM 1715 C C . THR A 1 212 ? -3.796 3.963 22.515 1.00 94.31 212 THR A C 1
ATOM 1717 O O . THR A 1 212 ? -3.957 3.286 23.524 1.00 94.31 212 THR A O 1
ATOM 1720 N N . GLU A 1 213 ? -2.828 4.864 22.426 1.00 92.38 213 GLU A N 1
ATOM 1721 C CA . GLU A 1 213 ? -1.969 5.243 23.539 1.00 92.38 213 GLU A CA 1
ATOM 1722 C C . GLU A 1 213 ? -1.629 6.724 23.383 1.00 92.38 213 GLU A C 1
ATOM 1724 O O . GLU A 1 213 ? -1.067 7.135 22.365 1.00 92.38 213 GLU A O 1
ATOM 1729 N N . ASN A 1 214 ? -1.989 7.543 24.375 1.00 87.31 214 ASN A N 1
ATOM 1730 C CA . ASN A 1 214 ? -1.699 8.985 24.398 1.00 87.31 214 ASN A CA 1
ATOM 1731 C C . ASN A 1 214 ? -2.176 9.737 23.133 1.00 87.31 214 ASN A C 1
ATOM 1733 O O . ASN A 1 214 ? -1.450 10.558 22.567 1.00 87.31 214 ASN A O 1
ATOM 1737 N N . GLY A 1 215 ? -3.383 9.424 22.648 1.00 84.25 215 GLY A N 1
ATOM 1738 C CA . GLY A 1 215 ? -3.957 10.045 21.444 1.00 84.25 215 GLY A CA 1
ATOM 1739 C C . GLY A 1 215 ? -3.267 9.645 20.132 1.00 84.25 215 GLY A C 1
ATOM 1740 O O . GLY A 1 215 ? -3.464 10.289 19.100 1.00 84.25 215 GLY A O 1
ATOM 1741 N N . GLN A 1 216 ? -2.441 8.598 20.154 1.00 90.88 216 GLN A N 1
ATOM 1742 C CA . GLN A 1 216 ? -1.804 8.011 18.979 1.00 90.88 216 GLN A CA 1
ATOM 1743 C C . GLN A 1 216 ? -2.287 6.577 18.779 1.00 90.88 216 GLN A C 1
ATOM 1745 O O . GLN A 1 216 ? -2.672 5.907 19.731 1.00 90.88 216 GLN A O 1
ATOM 1750 N N . LEU A 1 217 ? -2.267 6.116 17.529 1.00 94.38 217 LEU A N 1
ATOM 1751 C CA . LEU A 1 217 ? -2.692 4.774 17.153 1.00 94.38 217 LEU A CA 1
ATOM 1752 C C . LEU A 1 217 ? -1.481 3.922 16.784 1.00 94.38 217 LEU A C 1
ATOM 1754 O O . LEU A 1 217 ? -0.642 4.335 15.973 1.00 94.38 217 LEU A O 1
ATOM 1758 N N . PHE A 1 218 ? -1.426 2.721 17.349 1.00 94.69 218 PHE A N 1
ATOM 1759 C CA . PHE A 1 218 ? -0.326 1.789 17.158 1.00 94.69 218 PHE A CA 1
ATOM 1760 C C . PHE A 1 218 ? -0.809 0.406 16.743 1.00 94.69 218 PHE A C 1
ATOM 1762 O O . PHE A 1 218 ? -1.889 -0.039 17.120 1.00 94.69 218 PHE A O 1
ATOM 1769 N N . VAL A 1 219 ? 0.038 -0.277 15.981 1.00 93.50 219 VAL A N 1
ATOM 1770 C CA . VAL A 1 219 ? -0.062 -1.708 15.681 1.00 93.50 219 VAL A CA 1
ATOM 1771 C C . VAL A 1 219 ? 1.164 -2.394 16.257 1.00 93.50 219 VAL A C 1
ATOM 1773 O O . VAL A 1 219 ? 2.256 -1.818 16.280 1.00 93.50 219 VAL A O 1
ATOM 1776 N N . ARG A 1 220 ? 1.003 -3.641 16.698 1.00 90.38 220 ARG A N 1
ATOM 1777 C CA . ARG A 1 220 ? 2.125 -4.455 17.163 1.00 90.38 220 ARG A CA 1
ATOM 1778 C C . ARG A 1 220 ? 3.079 -4.722 16.001 1.00 90.38 220 ARG A C 1
ATOM 1780 O O . ARG A 1 220 ? 2.646 -5.186 14.947 1.00 90.38 220 ARG A O 1
ATOM 1787 N N . GLY A 1 221 ? 4.363 -4.431 16.185 1.00 86.62 221 GLY A N 1
ATOM 1788 C CA . GLY A 1 221 ? 5.373 -4.865 15.226 1.00 86.62 221 GLY A CA 1
ATOM 1789 C C . GLY A 1 221 ? 5.693 -6.355 15.379 1.00 86.62 221 GLY A C 1
ATOM 1790 O O . GLY A 1 221 ? 5.128 -7.064 16.211 1.00 86.62 221 GLY A O 1
ATOM 1791 N N . THR A 1 222 ? 6.605 -6.839 14.546 1.00 82.81 222 THR A N 1
ATOM 1792 C CA . THR A 1 222 ? 7.027 -8.248 14.502 1.00 82.81 222 THR A CA 1
ATOM 1793 C C . THR A 1 222 ? 8.104 -8.600 15.531 1.00 82.81 222 THR A C 1
ATOM 1795 O O . THR A 1 222 ? 8.355 -9.771 15.802 1.00 82.81 222 THR A O 1
ATOM 1798 N N . THR A 1 223 ? 8.750 -7.595 16.114 1.00 82.00 223 THR A N 1
ATOM 1799 C CA . THR A 1 223 ? 9.804 -7.724 17.118 1.00 82.00 223 THR A CA 1
ATOM 1800 C C . THR A 1 223 ? 9.214 -7.479 18.502 1.00 82.00 223 THR A C 1
ATOM 1802 O O . THR A 1 223 ? 8.331 -6.636 18.682 1.00 82.00 223 THR A O 1
ATOM 1805 N N . LYS A 1 224 ? 9.696 -8.196 19.519 1.00 80.56 224 LYS A N 1
ATOM 1806 C CA . LYS A 1 224 ? 9.185 -8.064 20.890 1.00 80.56 224 LYS A CA 1
ATOM 1807 C C . LYS A 1 224 ? 9.256 -6.608 21.375 1.00 80.56 224 LYS A C 1
ATOM 1809 O O . LYS A 1 224 ? 10.323 -6.005 21.381 1.00 80.56 224 LYS A O 1
ATOM 1814 N N . GLY A 1 225 ? 8.113 -6.067 21.800 1.00 81.62 225 GLY A N 1
ATOM 1815 C CA . GLY A 1 225 ? 7.992 -4.698 22.320 1.00 81.62 225 GLY A CA 1
ATOM 1816 C C . GLY A 1 225 ? 7.962 -3.597 21.254 1.00 81.62 225 GLY A C 1
ATOM 1817 O O . GLY A 1 225 ? 7.840 -2.426 21.602 1.00 81.62 225 GLY A O 1
ATOM 1818 N N . SER A 1 226 ? 8.048 -3.947 19.970 1.00 87.50 226 SER A N 1
ATOM 1819 C CA . SER A 1 226 ? 7.951 -2.976 18.883 1.00 87.50 226 SER A CA 1
ATOM 1820 C C . SER A 1 226 ? 6.51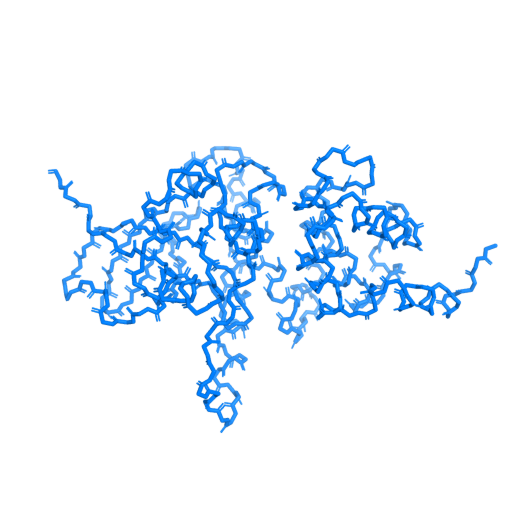1 -2.541 18.616 1.00 87.50 226 SER A C 1
ATOM 1822 O O . SER A 1 226 ? 5.561 -3.327 18.711 1.00 87.50 226 SER A O 1
ATOM 1824 N N . LYS A 1 227 ? 6.357 -1.273 18.235 1.00 91.69 227 LYS A N 1
ATOM 1825 C CA . LYS A 1 227 ? 5.083 -0.695 17.818 1.00 91.69 227 LYS A CA 1
ATOM 1826 C C . LYS A 1 227 ? 5.268 0.138 16.559 1.00 91.69 227 LYS A C 1
ATOM 1828 O O . LYS A 1 227 ? 6.244 0.872 16.426 1.00 91.69 227 LYS A O 1
ATOM 1833 N N . ILE A 1 228 ? 4.319 0.019 15.641 1.00 93.00 228 ILE A N 1
ATOM 1834 C CA . ILE A 1 228 ? 4.288 0.746 14.375 1.00 93.00 228 ILE A CA 1
ATOM 1835 C C . ILE A 1 228 ? 3.184 1.791 14.476 1.00 93.00 228 ILE A C 1
ATOM 1837 O O . ILE A 1 228 ? 2.032 1.458 14.754 1.00 93.00 228 ILE A O 1
ATOM 1841 N N . ARG A 1 229 ? 3.528 3.062 14.261 1.00 93.19 229 ARG A N 1
ATOM 1842 C CA . ARG A 1 229 ? 2.567 4.167 14.319 1.00 93.19 229 ARG A CA 1
ATOM 1843 C C . ARG A 1 229 ? 1.700 4.202 13.060 1.00 93.19 229 ARG A C 1
ATOM 1845 O O . ARG A 1 229 ? 2.219 4.151 11.945 1.00 93.19 229 ARG A O 1
ATOM 1852 N N . VAL A 1 230 ? 0.395 4.382 13.244 1.00 94.56 230 VAL A N 1
ATOM 1853 C CA . VAL A 1 230 ? -0.585 4.544 12.163 1.00 94.56 230 VAL A CA 1
ATOM 1854 C C . VAL A 1 230 ? -1.316 5.879 12.325 1.00 94.56 230 VAL A C 1
ATOM 1856 O O . VAL A 1 230 ? -1.604 6.322 13.434 1.00 94.56 230 VAL A O 1
ATOM 1859 N N . ILE A 1 231 ? -1.588 6.558 11.211 1.00 92.25 231 ILE A N 1
ATOM 1860 C CA . ILE A 1 231 ? -2.269 7.855 11.196 1.00 92.25 231 ILE A CA 1
ATOM 1861 C C . ILE A 1 231 ? -3.783 7.608 11.153 1.00 92.25 231 ILE A C 1
ATOM 1863 O O . ILE A 1 231 ? -4.261 7.043 10.171 1.00 92.25 231 ILE A O 1
ATOM 1867 N N . PRO A 1 232 ? -4.582 8.030 12.143 1.00 91.81 232 PRO A N 1
ATOM 1868 C CA . PRO A 1 232 ? -6.035 7.996 11.995 1.00 91.81 232 PRO A CA 1
ATOM 1869 C C . PRO A 1 232 ? -6.457 8.953 10.871 1.00 91.81 232 PRO A C 1
ATOM 1871 O O . PRO A 1 232 ? -6.079 10.124 10.888 1.00 91.81 232 PRO A O 1
ATOM 1874 N N . LEU A 1 233 ? -7.247 8.494 9.890 1.00 85.75 233 LEU A N 1
ATOM 1875 C CA . LEU A 1 233 ? -7.744 9.404 8.846 1.00 85.75 233 LEU A CA 1
ATOM 1876 C C . LEU A 1 233 ? -8.625 10.512 9.443 1.00 85.75 233 LEU A C 1
ATOM 1878 O O . LEU A 1 233 ? -8.593 11.658 8.991 1.00 85.75 233 LEU A O 1
ATOM 1882 N N . TYR A 1 234 ? -9.416 10.149 10.449 1.00 82.50 234 TYR A N 1
ATOM 1883 C CA . TYR A 1 234 ? -10.284 11.045 11.191 1.00 82.50 234 TYR A CA 1
ATOM 1884 C C . TYR A 1 234 ? -9.823 11.046 12.645 1.00 82.50 234 TYR A C 1
ATOM 1886 O O . TYR A 1 234 ? -10.255 10.210 13.420 1.00 82.50 234 TYR A O 1
ATOM 1894 N N . SER A 1 235 ? -8.944 11.971 13.038 1.00 77.62 235 SER A N 1
ATOM 1895 C CA . SER A 1 235 ? -8.469 12.046 14.430 1.00 77.62 235 SER A CA 1
ATOM 1896 C C . SER A 1 235 ? -9.589 12.050 15.487 1.00 77.62 235 SER A C 1
ATOM 1898 O O . SER A 1 235 ? -9.400 11.398 16.508 1.00 77.62 235 SER A O 1
ATOM 1900 N N . PRO A 1 236 ? -10.764 12.685 15.262 1.00 80.81 236 PRO A N 1
ATOM 1901 C CA . PRO A 1 236 ? -11.884 12.605 16.205 1.00 80.81 236 PRO A CA 1
ATOM 1902 C C . PRO A 1 236 ? -12.511 11.211 16.359 1.00 80.81 236 PRO A C 1
ATOM 1904 O O . PRO A 1 236 ? -13.322 11.026 17.256 1.00 80.81 236 PRO A O 1
ATOM 1907 N N . SER A 1 237 ? -12.189 10.248 15.488 1.00 78.25 237 SER A N 1
ATOM 1908 C CA . SER A 1 237 ? -12.637 8.857 15.622 1.00 78.25 237 SER A CA 1
ATOM 1909 C C . SER A 1 237 ? -11.724 8.021 16.521 1.00 78.25 237 SER A C 1
ATOM 1911 O O . SER A 1 237 ? -11.935 6.816 16.626 1.00 78.25 237 SER A O 1
ATOM 1913 N N . LEU A 1 238 ? -10.670 8.606 17.101 1.00 83.88 238 LEU A N 1
ATOM 1914 C CA . LEU A 1 238 ? -9.878 7.919 18.113 1.00 83.88 238 LEU A CA 1
ATOM 1915 C C . LEU A 1 238 ? -10.634 7.904 19.447 1.00 83.88 238 LEU A C 1
ATOM 1917 O O . LEU A 1 238 ? -11.127 8.952 19.867 1.00 83.88 238 LEU A O 1
ATOM 1921 N N . PRO A 1 239 ? -10.681 6.755 20.140 1.00 81.44 239 PRO A N 1
ATOM 1922 C CA . PRO A 1 239 ? -11.106 6.709 21.531 1.00 81.44 239 PRO A CA 1
ATOM 1923 C C . PRO A 1 239 ? -10.283 7.657 22.411 1.00 81.44 239 PRO A C 1
ATOM 1925 O O . PRO A 1 239 ? -9.079 7.826 22.210 1.00 81.44 239 PRO A O 1
ATOM 1928 N N . ASN A 1 240 ? -10.938 8.262 23.406 1.00 77.00 240 ASN A N 1
ATOM 1929 C CA . ASN A 1 240 ? -10.277 9.144 24.376 1.00 77.00 240 ASN A CA 1
ATOM 1930 C C . ASN A 1 240 ? -9.410 8.367 25.380 1.00 77.00 240 ASN A C 1
ATOM 1932 O O . ASN A 1 240 ? -8.492 8.937 25.966 1.00 77.00 240 ASN A O 1
ATOM 1936 N N . ALA A 1 241 ? -9.721 7.087 25.592 1.00 82.50 241 ALA A N 1
ATOM 1937 C CA . ALA A 1 241 ? -8.994 6.187 26.475 1.00 82.50 241 ALA A CA 1
ATOM 1938 C C . ALA A 1 241 ? -7.962 5.348 25.702 1.00 82.50 241 ALA A C 1
ATOM 1940 O O . ALA A 1 241 ? -7.913 5.366 24.467 1.00 82.50 241 ALA A O 1
ATOM 1941 N N . ASN A 1 242 ? -7.126 4.624 26.446 1.00 89.94 242 ASN A N 1
ATOM 1942 C CA . ASN A 1 242 ? -6.238 3.612 25.886 1.00 89.94 242 ASN A CA 1
ATOM 1943 C C . ASN A 1 242 ? -7.057 2.342 25.641 1.00 89.94 242 ASN A C 1
ATOM 1945 O O . ASN A 1 242 ? -7.273 1.562 26.562 1.00 89.94 242 ASN A O 1
ATOM 1949 N N . GLU A 1 243 ? -7.528 2.178 24.411 1.00 91.81 243 GLU A N 1
ATOM 1950 C CA . GLU A 1 243 ? -8.462 1.130 24.012 1.00 91.81 243 GLU A CA 1
ATOM 1951 C C . GLU A 1 243 ? -7.827 0.221 22.969 1.00 91.81 243 GLU A C 1
ATOM 1953 O O . GLU A 1 243 ? -7.072 0.674 22.099 1.00 91.81 243 GLU A O 1
ATOM 1958 N N . ASN A 1 244 ? -8.197 -1.056 23.010 1.00 94.44 244 ASN A N 1
ATOM 1959 C CA . ASN A 1 244 ? -7.941 -1.967 21.905 1.00 94.44 244 ASN A CA 1
ATOM 1960 C C . ASN A 1 244 ? -8.932 -1.662 20.778 1.00 94.44 244 ASN A C 1
ATOM 1962 O O . ASN A 1 244 ? -10.131 -1.498 21.000 1.00 94.44 244 ASN A O 1
ATOM 1966 N N . VAL A 1 245 ? -8.435 -1.571 19.548 1.00 95.19 245 VAL A N 1
ATOM 1967 C CA . VAL A 1 245 ? -9.240 -1.198 18.384 1.00 95.19 245 VAL A CA 1
ATOM 1968 C C . VAL A 1 245 ? -8.942 -2.092 17.192 1.00 95.19 245 VAL A C 1
ATOM 1970 O O . VAL A 1 245 ? -7.842 -2.622 17.035 1.00 95.19 245 VAL A O 1
ATOM 1973 N N . THR A 1 246 ? -9.907 -2.188 16.284 1.00 95.75 246 THR A N 1
ATOM 1974 C CA . THR A 1 246 ? -9.688 -2.687 14.927 1.00 95.75 246 THR A CA 1
ATOM 1975 C C . THR A 1 246 ? -9.927 -1.596 13.903 1.00 95.75 246 THR A C 1
ATOM 1977 O O . THR A 1 246 ? -10.709 -0.674 14.129 1.00 95.75 246 THR A O 1
ATOM 1980 N N . PHE A 1 247 ? -9.273 -1.706 12.752 1.00 96.25 247 PHE A N 1
ATOM 1981 C CA . PHE A 1 247 ? -9.450 -0.776 11.636 1.00 96.25 247 PHE A CA 1
ATOM 1982 C C . PHE A 1 247 ? -8.978 -1.388 10.317 1.00 96.25 247 PHE A C 1
ATOM 1984 O O . PHE A 1 247 ? -8.238 -2.373 10.292 1.00 96.25 247 PHE A O 1
ATOM 1991 N N . TYR A 1 248 ? -9.373 -0.782 9.198 1.00 96.75 248 TYR A N 1
ATOM 1992 C CA . TYR A 1 248 ? -8.780 -1.066 7.893 1.00 96.75 248 TYR A CA 1
ATOM 1993 C C . TYR A 1 248 ? -7.535 -0.208 7.669 1.00 96.75 248 TYR A C 1
ATOM 1995 O O . TYR A 1 248 ? -7.525 0.992 7.949 1.00 96.75 248 TYR A O 1
ATOM 2003 N N . LEU A 1 249 ? -6.487 -0.820 7.122 1.00 96.62 249 LEU A N 1
ATOM 2004 C CA . LEU A 1 249 ? -5.217 -0.153 6.859 1.00 96.62 249 LEU A CA 1
ATOM 2005 C C . LEU A 1 249 ? -5.128 0.326 5.404 1.00 96.62 249 LEU A C 1
ATOM 2007 O O . LEU A 1 249 ? -5.410 -0.428 4.469 1.00 96.62 249 LEU A O 1
ATOM 2011 N N . GLY A 1 250 ? -4.686 1.566 5.218 1.00 96.75 250 GLY A N 1
ATOM 2012 C CA . GLY A 1 250 ? -4.408 2.178 3.925 1.00 96.75 250 GLY A CA 1
ATOM 2013 C C . GLY A 1 250 ? -2.986 2.727 3.819 1.00 96.75 250 GLY A C 1
ATOM 2014 O O . GLY A 1 250 ? -2.387 3.148 4.803 1.00 96.75 250 GLY A O 1
ATOM 2015 N N . PHE A 1 251 ? -2.456 2.766 2.600 1.00 96.56 251 PHE A N 1
ATOM 2016 C CA . PHE A 1 251 ? -1.133 3.288 2.271 1.00 96.56 251 PHE A CA 1
ATOM 2017 C C . PHE A 1 251 ? -1.254 4.552 1.412 1.00 96.56 251 PHE A C 1
ATOM 2019 O O . PHE A 1 251 ? -1.886 4.557 0.345 1.00 96.56 251 PHE A O 1
ATOM 2026 N N . SER A 1 252 ? -0.633 5.635 1.880 1.00 93.50 252 SER A N 1
ATOM 2027 C CA . SER A 1 252 ? -0.615 6.946 1.227 1.00 93.50 252 SER A CA 1
ATOM 2028 C C . SER A 1 252 ? 0.805 7.522 1.178 1.00 93.50 252 SER A C 1
ATOM 2030 O O . SER A 1 252 ? 1.680 7.123 1.945 1.00 93.50 252 SER A O 1
ATOM 2032 N N . PHE A 1 253 ? 1.034 8.500 0.299 1.00 91.06 253 PHE A N 1
ATOM 2033 C CA . PHE A 1 253 ? 2.299 9.254 0.260 1.00 91.06 253 PHE A CA 1
ATOM 2034 C C . PHE A 1 253 ? 2.518 10.159 1.478 1.00 91.06 253 PHE A C 1
ATOM 2036 O O . PHE A 1 253 ? 3.578 10.774 1.590 1.00 91.06 253 PHE A O 1
ATOM 2043 N N . ASP A 1 254 ? 1.532 10.251 2.369 1.00 87.44 254 ASP A N 1
ATOM 2044 C CA . ASP A 1 254 ? 1.620 10.982 3.630 1.00 87.44 254 ASP A CA 1
ATOM 2045 C C . ASP A 1 254 ? 1.792 10.024 4.832 1.00 87.44 254 ASP A C 1
ATOM 2047 O O . ASP A 1 254 ? 1.951 10.474 5.963 1.00 87.44 254 ASP A O 1
ATOM 2051 N N . GLY A 1 255 ? 1.805 8.704 4.591 1.00 91.19 255 GLY A N 1
ATOM 2052 C CA . GLY A 1 255 ? 2.011 7.665 5.601 1.00 91.19 255 GLY A CA 1
ATOM 2053 C C . GLY A 1 255 ? 0.984 6.533 5.542 1.00 91.19 255 GLY A C 1
ATOM 2054 O O . GLY A 1 255 ? 0.158 6.446 4.625 1.00 91.19 255 GLY A O 1
ATOM 2055 N N . VAL A 1 256 ? 1.050 5.652 6.540 1.00 94.81 256 VAL A N 1
ATOM 2056 C CA . VAL A 1 256 ? 0.100 4.549 6.744 1.00 94.81 256 VAL A CA 1
ATOM 2057 C C . VAL A 1 256 ? -1.088 5.056 7.555 1.00 94.81 256 VAL A C 1
ATOM 2059 O O . VAL A 1 256 ? -0.905 5.738 8.562 1.00 94.81 256 VAL A O 1
ATOM 2062 N N . VAL A 1 257 ? -2.297 4.744 7.100 1.00 94.62 257 VAL A N 1
ATOM 2063 C CA . VAL A 1 257 ? -3.541 5.380 7.539 1.00 94.62 257 VAL A CA 1
ATOM 2064 C C . VAL A 1 257 ? -4.534 4.336 8.043 1.00 94.62 257 VAL A C 1
ATOM 2066 O O . VAL A 1 257 ? -4.696 3.290 7.419 1.00 94.62 257 VAL A O 1
ATOM 2069 N N . ALA A 1 258 ? -5.230 4.638 9.135 1.00 95.44 258 ALA A N 1
ATOM 2070 C CA . ALA A 1 258 ? -6.326 3.841 9.668 1.00 95.44 258 ALA A CA 1
ATOM 2071 C C . ALA A 1 258 ? -7.686 4.403 9.240 1.00 95.44 258 ALA A C 1
ATOM 2073 O O . ALA A 1 258 ? -7.935 5.613 9.299 1.00 95.44 258 ALA A O 1
ATOM 2074 N N . PHE A 1 259 ? -8.567 3.494 8.839 1.00 94.38 259 PHE A N 1
ATOM 2075 C CA . PHE A 1 259 ? -9.941 3.745 8.427 1.00 94.38 259 PHE A CA 1
ATOM 2076 C C . PHE A 1 259 ? -10.897 2.926 9.280 1.00 94.38 259 PHE A C 1
ATOM 2078 O O . PHE A 1 259 ? -10.581 1.785 9.605 1.00 94.38 259 PHE A O 1
ATOM 2085 N N . ASP A 1 260 ? -12.087 3.471 9.549 1.00 93.94 260 ASP A N 1
ATOM 2086 C CA . ASP A 1 260 ? -13.155 2.738 10.240 1.00 93.94 260 ASP A CA 1
ATOM 2087 C C . ASP A 1 260 ? -12.685 2.150 11.578 1.00 93.94 260 ASP A C 1
ATOM 2089 O O . ASP A 1 260 ? -12.718 0.940 11.793 1.00 93.94 260 ASP A O 1
ATOM 2093 N N . ILE A 1 261 ? -12.150 3.015 12.442 1.00 94.62 261 ILE A N 1
ATOM 2094 C CA . ILE A 1 261 ? -11.641 2.621 13.757 1.00 94.62 261 ILE A CA 1
ATOM 2095 C C . ILE A 1 261 ? -12.830 2.240 14.639 1.00 94.62 261 ILE A C 1
ATOM 2097 O O . ILE A 1 261 ? -13.749 3.037 14.810 1.00 94.62 261 ILE A O 1
ATOM 2101 N N . GLN A 1 262 ? -12.800 1.025 15.178 1.00 93.50 262 GLN A N 1
ATOM 2102 C CA . GLN A 1 262 ? -13.833 0.458 16.044 1.00 93.50 262 GLN A CA 1
ATOM 2103 C C . GLN A 1 262 ? -13.167 -0.095 17.300 1.00 93.50 262 GLN A C 1
ATOM 2105 O O . GLN A 1 262 ? -12.132 -0.753 17.190 1.00 93.50 262 GLN A O 1
ATOM 2110 N N . VAL A 1 263 ? -13.741 0.171 18.471 1.00 93.25 263 VAL A N 1
ATOM 2111 C CA . VAL A 1 263 ? -13.280 -0.416 19.738 1.00 93.25 263 VAL A CA 1
ATOM 2112 C C . VAL A 1 263 ? -13.574 -1.915 19.725 1.00 93.25 263 VAL A C 1
ATOM 2114 O O . VAL A 1 263 ? -14.612 -2.340 19.221 1.00 93.25 263 VAL A O 1
ATOM 2117 N N . LEU A 1 264 ? -12.626 -2.714 20.211 1.00 88.38 264 LEU A N 1
ATOM 2118 C CA . LEU A 1 264 ? -12.843 -4.130 20.480 1.00 88.38 264 LEU A CA 1
ATOM 2119 C C . LEU A 1 264 ? -13.653 -4.233 21.772 1.00 88.38 264 LEU A C 1
ATOM 2121 O O . LEU A 1 264 ? -13.125 -3.960 22.844 1.00 88.38 264 LEU A O 1
ATOM 2125 N N . GLU A 1 265 ? -14.934 -4.568 21.654 1.00 73.88 265 GLU A N 1
ATOM 2126 C CA . GLU A 1 265 ? -15.739 -4.967 22.809 1.00 73.88 265 GLU A CA 1
ATOM 2127 C C . GLU A 1 265 ? -15.271 -6.365 23.252 1.00 73.88 265 GLU A C 1
ATOM 2129 O O . GLU A 1 265 ? -15.132 -7.257 22.409 1.00 73.88 265 GLU A O 1
ATOM 2134 N N . GLU A 1 266 ? -14.944 -6.510 24.541 1.00 54.84 266 GLU A N 1
ATOM 2135 C CA . GLU A 1 266 ? -14.521 -7.777 25.167 1.00 54.84 266 GLU A CA 1
ATOM 2136 C C . GLU A 1 266 ? -15.657 -8.807 25.254 1.00 54.84 266 GLU A C 1
ATOM 2138 O O . GLU A 1 266 ? -16.810 -8.414 25.554 1.00 54.84 266 GLU A O 1
#